Protein AF-A0A914V4Y0-F1 (afdb_monomer)

Sequence (264 aa):
MDRQKLVFLFADMTHSGAVRHKREDSILSTCIILPFVGQLKTWLSDFLTQNESMIATEVARNYMIKQVLKLIYSLVDFGYYGDTDDIQKLLHPMCCLMDGRNDKPFVIQQEAVISSDIQDEVKRYCASERFRKTAENEVMALAKYQAMKVIELFFNFRFNTRLTRFIIRFRNVIESGGSDPVAPFADDDTQVSEFSENQSLRRVALKAINDLFKETAYFGKEFVDILLDFLQYEQEKVVTEALFLLTQYYSAFEDLFRKCIDAQ

Solvent-accessible surface area (backbone atoms only — not comparable to full-atom values): 15044 Å² total; per-residue (Å²): 134,84,87,71,83,51,72,65,62,79,87,75,67,64,96,76,76,70,82,72,85,75,72,93,72,61,90,76,55,67,84,65,54,51,67,53,51,51,53,47,52,52,51,52,47,53,52,35,59,77,44,31,53,51,41,31,70,44,48,70,58,35,48,48,53,29,52,51,35,52,51,47,34,50,40,45,76,73,49,76,54,73,47,73,69,57,46,54,64,51,46,56,34,49,50,42,43,51,31,56,87,56,39,33,65,55,92,75,65,92,86,55,84,78,48,71,65,59,54,52,49,40,51,49,32,55,73,57,54,61,33,42,86,44,80,40,34,45,40,47,50,51,23,41,41,40,44,50,57,38,51,52,51,50,51,52,51,47,48,52,52,49,51,53,50,50,51,52,50,53,50,48,12,70,78,58,76,50,78,40,61,60,23,85,79,70,50,88,79,59,49,70,66,58,61,69,66,37,62,65,60,48,50,46,28,51,47,55,53,51,48,57,51,57,81,60,57,85,71,61,70,68,55,54,55,42,36,59,56,38,59,67,36,67,51,60,74,43,26,55,51,29,51,50,51,51,48,53,67,72,40,51,67,60,53,49,57,58,48,54,71,69,42,89

Secondary structure (DSSP, 8-state):
---------GGG--TT----------TTSTTTHHHHHHHHHHHHHHHHHTTSS-BTT-HHHHHHHHHHHHHHHHHHHTTS--SHHHHHHHHHHHHHHH-GGG-BSS---TTS---HHHHHHHHHHHHTGGGS--HHHHHHHHHHHHHHHHHHHHHHHHHHHHHHHHHHHHHHHHHHTS-STTGGGT-TTS-HHHHHH-HHHHHHHHHHHHHHHHHT----HHHHHHHHHHTT-S-HHHHHHHHHHHHHHHHHHHHHHHHHHH--

pLDDT: mean 78.88, std 18.0, range [29.3, 97.25]

Mean predicted aligned error: 10.5 Å

Foldseek 3Di:
DDPQPLEDDPVPQDLPLDPPPPPPDDPPCPDPPVVVLVVLLVVLLVLLQVQLEAELVVLVVLLVLLVSLVVLLVCLVVCVQQDPVSCLSNVVSLLSLLQLLRYHPHDDDPPDPQDPVRVVVRVVCSVAVLQDPDPSSVSSLSSSLSSLSSVVSLLSSLLSSLLSSLVSLLVC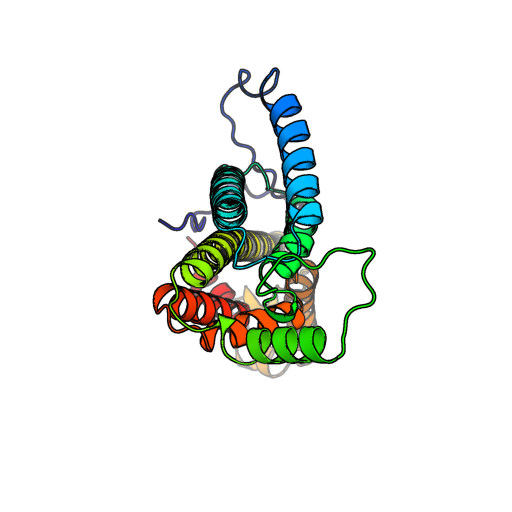CVVVVRPGLLVVVNDPPPDPVNCVVPPPSVVSNVVVSVVSCVVSCSDDPSSLVSLVSQCSHPDPSSNVSSVVVVCSVVCSVVVSVVSNVVRD

InterPro domains:
  IPR016024 Armadillo-type fold [SSF48371] (65-261)

Structure (mmCIF, N/CA/C/O backbone):
data_AF-A0A914V4Y0-F1
#
_entry.id   AF-A0A914V4Y0-F1
#
loop_
_atom_site.group_PDB
_atom_site.id
_atom_site.type_symbol
_atom_site.label_atom_id
_atom_site.label_alt_id
_atom_site.label_comp_id
_atom_site.label_asym_id
_atom_site.label_entity_id
_atom_site.label_seq_id
_atom_site.pdbx_PDB_ins_code
_atom_site.Cartn_x
_atom_site.Cartn_y
_atom_site.Cartn_z
_atom_site.occupancy
_atom_site.B_iso_or_equiv
_atom_site.auth_seq_id
_atom_site.auth_comp_id
_atom_site.auth_asym_id
_atom_site.auth_atom_id
_atom_site.pdbx_PDB_model_num
ATOM 1 N N . MET A 1 1 ? -4.718 -11.503 -11.667 1.00 29.30 1 MET A N 1
ATOM 2 C CA . MET A 1 1 ? -4.055 -11.645 -12.978 1.00 29.30 1 MET A CA 1
ATOM 3 C C . MET A 1 1 ? -3.253 -10.382 -13.196 1.00 29.30 1 MET A C 1
ATOM 5 O O . MET A 1 1 ? -3.835 -9.352 -13.511 1.00 29.30 1 MET A O 1
ATOM 9 N N . ASP A 1 2 ? -1.954 -10.465 -12.921 1.00 37.00 2 ASP A N 1
ATOM 10 C CA . ASP A 1 2 ? -0.986 -9.382 -13.077 1.00 37.00 2 ASP A CA 1
ATOM 11 C C . ASP A 1 2 ? -0.881 -8.948 -14.537 1.00 37.00 2 ASP A C 1
ATOM 13 O O . ASP A 1 2 ? -0.476 -9.724 -15.402 1.00 37.00 2 ASP A O 1
ATOM 17 N N . ARG A 1 3 ? -1.207 -7.687 -14.825 1.00 43.34 3 ARG A N 1
ATOM 18 C CA . ARG A 1 3 ? -0.870 -7.062 -16.109 1.00 43.34 3 ARG A CA 1
ATOM 19 C C . ARG A 1 3 ? 0.559 -6.526 -16.060 1.00 43.34 3 ARG A C 1
ATOM 21 O O . ARG A 1 3 ? 0.792 -5.320 -16.108 1.00 43.34 3 ARG A O 1
ATOM 28 N N . GLN A 1 4 ? 1.530 -7.426 -15.953 1.00 52.41 4 GLN A N 1
ATOM 29 C CA . GLN A 1 4 ? 2.911 -7.092 -16.297 1.00 52.41 4 GLN A CA 1
ATOM 30 C C . GLN A 1 4 ? 3.029 -7.155 -17.817 1.00 52.41 4 GLN A C 1
ATOM 32 O O . GLN A 1 4 ? 2.711 -8.170 -18.437 1.00 52.41 4 GLN A O 1
ATOM 37 N N . LYS A 1 5 ? 3.407 -6.033 -18.436 1.00 52.78 5 LYS A N 1
ATOM 38 C CA . LYS A 1 5 ? 3.562 -5.966 -19.888 1.00 52.78 5 LYS A CA 1
ATOM 39 C C . LYS A 1 5 ? 4.935 -6.544 -20.217 1.00 52.78 5 LYS A C 1
ATOM 41 O O . LYS A 1 5 ? 5.932 -5.846 -20.101 1.00 52.78 5 LYS A O 1
ATOM 46 N N . LEU A 1 6 ? 4.965 -7.829 -20.555 1.00 48.81 6 LEU A N 1
ATOM 47 C CA . LEU A 1 6 ? 6.189 -8.553 -20.921 1.00 48.81 6 LEU A CA 1
ATOM 48 C C . LEU A 1 6 ? 6.406 -8.644 -22.437 1.00 48.81 6 LEU A C 1
ATOM 50 O O . LEU A 1 6 ? 7.420 -9.169 -22.866 1.00 48.81 6 LEU A O 1
ATOM 54 N N . VAL A 1 7 ? 5.468 -8.123 -23.235 1.00 46.31 7 VAL A N 1
ATOM 55 C CA . VAL A 1 7 ? 5.579 -8.071 -24.698 1.00 46.31 7 VAL A CA 1
ATOM 56 C C . VAL A 1 7 ? 5.839 -6.631 -25.118 1.00 46.31 7 VAL A C 1
ATOM 58 O O . VAL A 1 7 ? 4.989 -5.748 -24.915 1.00 46.31 7 VAL A O 1
ATOM 61 N N . PHE A 1 8 ? 7.006 -6.402 -25.713 1.00 50.25 8 PHE A N 1
ATOM 62 C CA . PHE A 1 8 ? 7.414 -5.104 -26.239 1.00 50.25 8 PHE A CA 1
ATOM 63 C C . PHE A 1 8 ? 7.547 -5.194 -27.757 1.00 50.25 8 PHE A C 1
ATOM 65 O O . PHE A 1 8 ? 8.473 -5.796 -28.284 1.00 50.25 8 PHE A O 1
ATOM 72 N N . LEU A 1 9 ? 6.631 -4.556 -28.491 1.00 51.03 9 LEU A N 1
ATOM 73 C CA . LEU A 1 9 ? 6.797 -4.414 -29.934 1.00 51.03 9 LEU A CA 1
ATOM 74 C C . LEU A 1 9 ? 7.904 -3.393 -30.202 1.00 51.03 9 LEU A C 1
ATOM 76 O O . LEU A 1 9 ? 7.777 -2.218 -29.856 1.00 51.03 9 LEU A O 1
ATOM 80 N N . PHE A 1 10 ? 8.982 -3.849 -30.841 1.00 46.38 10 PHE A N 1
ATOM 81 C CA . PHE A 1 10 ? 10.158 -3.035 -31.162 1.00 46.38 10 PHE A CA 1
ATOM 82 C C . PHE A 1 10 ? 9.804 -1.734 -31.909 1.00 46.38 10 PHE A C 1
ATOM 84 O O . PHE A 1 10 ? 10.410 -0.691 -31.666 1.00 46.38 10 PHE A O 1
ATOM 91 N N . ALA A 1 11 ? 8.763 -1.776 -32.748 1.00 47.59 11 ALA A N 1
ATOM 92 C CA . ALA A 1 11 ? 8.263 -0.645 -33.529 1.00 47.59 11 ALA A CA 1
ATOM 93 C C . ALA A 1 11 ? 7.552 0.453 -32.704 1.00 47.59 11 ALA A C 1
ATOM 95 O O . ALA A 1 11 ? 7.532 1.605 -33.133 1.00 47.59 11 ALA A O 1
ATOM 96 N N . ASP A 1 12 ? 7.012 0.133 -31.521 1.00 48.69 12 ASP A N 1
ATOM 97 C CA . ASP A 1 12 ? 6.187 1.059 -30.721 1.00 48.69 12 ASP A CA 1
ATOM 98 C C . ASP A 1 12 ? 6.997 1.873 -29.696 1.00 48.69 12 ASP A C 1
ATOM 100 O O . ASP A 1 12 ? 6.486 2.801 -29.061 1.00 48.69 12 ASP A O 1
ATOM 104 N N . MET A 1 13 ? 8.273 1.534 -29.503 1.00 51.25 13 MET A N 1
ATOM 105 C CA . MET A 1 13 ? 9.148 2.228 -28.561 1.00 51.25 13 MET A CA 1
ATOM 106 C C . MET A 1 13 ? 9.642 3.539 -29.192 1.00 51.25 13 MET A C 1
ATOM 108 O O . MET A 1 13 ? 10.352 3.530 -30.191 1.00 51.25 13 MET A O 1
ATOM 112 N N . THR A 1 14 ? 9.257 4.691 -28.642 1.00 46.78 14 THR A N 1
ATOM 113 C CA . THR A 1 14 ? 9.713 6.005 -29.137 1.00 46.78 14 THR A CA 1
ATOM 114 C C . THR A 1 14 ? 10.898 6.524 -28.314 1.00 46.78 14 THR A C 1
ATOM 116 O O . THR A 1 14 ? 10.964 6.295 -27.107 1.00 46.78 14 THR A O 1
ATOM 119 N N . HIS A 1 15 ? 11.811 7.281 -28.940 1.00 42.19 15 HIS A N 1
ATOM 120 C CA . HIS A 1 15 ? 13.031 7.835 -28.315 1.00 42.19 15 HIS A CA 1
ATOM 121 C C . HIS A 1 15 ? 12.794 8.748 -27.094 1.00 42.19 15 HIS A C 1
ATOM 123 O O . HIS A 1 15 ? 13.737 9.115 -26.400 1.00 42.19 15 HIS A O 1
ATOM 129 N N . SER A 1 16 ? 11.549 9.141 -26.815 1.00 38.47 16 SER A N 1
ATOM 130 C CA . SER A 1 16 ? 11.227 10.163 -25.814 1.00 38.47 16 SER A CA 1
ATOM 131 C C . SER A 1 16 ? 11.147 9.645 -24.371 1.00 38.47 16 SER A C 1
ATOM 133 O O . SER A 1 16 ? 10.948 10.459 -23.472 1.00 38.47 16 SER A O 1
ATOM 135 N N . GLY A 1 17 ? 11.210 8.332 -24.107 1.00 38.75 17 GLY A N 1
ATOM 136 C CA . GLY A 1 17 ? 11.049 7.791 -22.742 1.00 38.75 17 GLY A CA 1
ATOM 137 C C . GLY A 1 17 ? 9.680 8.068 -22.091 1.00 38.75 17 GLY A C 1
ATOM 138 O O . GLY A 1 17 ? 9.443 7.677 -20.948 1.00 38.75 17 GLY A O 1
ATOM 139 N N . ALA A 1 18 ? 8.770 8.727 -22.812 1.00 32.22 18 ALA A N 1
ATOM 140 C CA . ALA A 1 18 ? 7.413 9.001 -22.393 1.00 32.22 18 ALA A CA 1
ATOM 141 C C . ALA A 1 18 ? 6.565 7.764 -22.681 1.00 32.22 18 ALA A C 1
ATOM 143 O O . ALA A 1 18 ? 6.245 7.462 -23.833 1.00 32.22 18 ALA A O 1
ATOM 144 N N . VAL A 1 19 ? 6.174 7.057 -21.622 1.00 39.66 19 VAL A N 1
ATOM 145 C CA . VAL A 1 19 ? 5.118 6.047 -21.695 1.00 39.66 19 VAL A CA 1
ATOM 146 C C . VAL A 1 19 ? 3.798 6.792 -21.880 1.00 39.66 19 VAL A C 1
ATOM 148 O O . VAL A 1 19 ? 3.035 6.992 -20.943 1.00 39.66 19 VAL A O 1
ATOM 151 N N . ARG A 1 20 ? 3.507 7.248 -23.102 1.00 35.56 20 ARG A N 1
ATOM 152 C CA . ARG A 1 20 ? 2.117 7.527 -23.454 1.00 35.56 20 ARG A CA 1
ATOM 153 C C . ARG A 1 20 ? 1.431 6.172 -23.504 1.00 35.56 20 ARG A C 1
ATOM 155 O O . ARG A 1 20 ? 1.653 5.403 -24.436 1.00 35.56 20 ARG A O 1
ATOM 162 N N . HIS A 1 21 ? 0.578 5.897 -22.522 1.00 40.31 21 HIS A N 1
ATOM 163 C CA . HIS A 1 21 ? -0.478 4.898 -22.643 1.00 40.31 21 HIS A CA 1
ATOM 164 C C . HIS A 1 21 ? -1.435 5.332 -23.767 1.00 40.31 21 HIS A C 1
ATOM 166 O O . HIS A 1 21 ? -2.550 5.785 -23.531 1.00 40.31 21 HIS A O 1
ATOM 172 N N . LYS A 1 22 ? -0.989 5.241 -25.024 1.00 33.62 22 LYS A N 1
ATOM 173 C CA . LYS A 1 22 ? -1.864 5.343 -26.183 1.00 33.62 22 LYS A CA 1
ATOM 174 C C . LYS A 1 22 ? -2.652 4.042 -26.239 1.00 33.62 22 LYS A C 1
ATOM 176 O O . LYS A 1 22 ? -2.223 3.058 -26.829 1.00 33.62 22 LYS A O 1
ATOM 181 N N . ARG A 1 23 ? -3.805 4.032 -25.575 1.00 41.66 23 ARG A N 1
ATOM 182 C CA . ARG A 1 23 ? -4.899 3.167 -25.997 1.00 41.66 23 ARG A CA 1
ATOM 183 C C . ARG A 1 23 ? -5.596 3.899 -27.133 1.00 41.66 23 ARG A C 1
ATOM 185 O O . ARG A 1 23 ? -6.358 4.835 -26.908 1.00 41.66 23 ARG A O 1
ATOM 192 N N . GLU A 1 24 ? -5.251 3.515 -28.353 1.00 38.84 24 GLU A N 1
ATOM 193 C CA . GLU A 1 24 ? -6.099 3.754 -29.512 1.00 38.84 24 GLU A CA 1
ATOM 194 C C . GLU A 1 24 ? -7.325 2.866 -29.337 1.00 38.84 24 GLU A C 1
ATOM 196 O O . GLU A 1 24 ? -7.313 1.712 -29.723 1.00 38.84 24 GLU A O 1
ATOM 201 N N . ASP A 1 25 ? -8.325 3.381 -28.626 1.00 36.47 25 ASP A N 1
ATOM 202 C CA . ASP A 1 25 ? -9.713 2.990 -28.815 1.00 36.47 25 ASP A CA 1
ATOM 203 C C . ASP A 1 25 ? -10.632 4.046 -28.198 1.00 36.47 25 ASP A C 1
ATOM 205 O O . ASP A 1 25 ? -10.588 4.345 -27.003 1.00 36.47 25 ASP A O 1
ATOM 209 N N . SER A 1 26 ? -11.518 4.549 -29.057 1.00 40.38 26 SER A N 1
ATOM 210 C CA . SER A 1 26 ? -12.716 5.326 -28.752 1.00 40.38 26 SER A CA 1
ATOM 211 C C . SER A 1 26 ? -12.561 6.841 -28.563 1.00 40.38 26 SER A C 1
ATOM 213 O O . SER A 1 26 ? -12.418 7.379 -27.466 1.00 40.38 26 SER A O 1
ATOM 215 N N . ILE A 1 27 ? -12.811 7.541 -29.671 1.00 44.09 27 ILE A N 1
ATOM 216 C CA . ILE A 1 27 ? -13.204 8.957 -29.766 1.00 44.09 27 ILE A CA 1
ATOM 217 C C . ILE A 1 27 ? -14.456 9.270 -28.897 1.00 44.09 27 ILE A C 1
ATOM 219 O O . ILE A 1 27 ? -14.741 10.434 -28.629 1.00 44.09 27 ILE A O 1
ATOM 223 N N . LEU A 1 28 ? -15.172 8.256 -28.377 1.00 40.06 28 LEU A N 1
ATOM 224 C CA . LEU A 1 28 ? -16.304 8.424 -27.452 1.00 40.06 28 LEU A CA 1
ATOM 225 C C . LEU A 1 28 ? -15.877 8.565 -25.973 1.00 40.06 28 LEU A C 1
ATOM 227 O O . LEU A 1 28 ? -16.662 9.064 -25.169 1.00 40.06 28 LEU A O 1
ATOM 231 N N . SER A 1 29 ? -14.647 8.186 -25.596 1.00 44.59 29 SER A N 1
ATOM 232 C CA . SER A 1 29 ? -14.154 8.272 -24.204 1.00 44.59 29 SER A CA 1
ATOM 233 C C . SER A 1 29 ? -13.774 9.695 -23.767 1.00 44.59 29 SER A C 1
ATOM 235 O O . SER A 1 29 ? -13.690 9.985 -22.573 1.00 44.59 29 SER A O 1
ATOM 237 N N . THR A 1 30 ? -13.548 10.605 -24.714 1.00 47.47 30 THR A N 1
ATOM 238 C CA . THR A 1 30 ? -12.808 11.849 -24.452 1.00 47.47 30 THR A CA 1
ATOM 239 C C . THR A 1 30 ? -13.693 13.038 -24.052 1.00 47.47 30 THR A C 1
ATOM 241 O O . THR A 1 30 ? -13.203 13.959 -23.406 1.00 47.47 30 THR A O 1
ATOM 244 N N . CYS A 1 31 ? -14.994 13.045 -24.375 1.00 49.38 31 CYS A N 1
ATOM 245 C CA . CYS A 1 31 ? -15.818 14.262 -24.241 1.00 49.38 31 CYS A CA 1
ATOM 246 C C . CYS A 1 31 ? -16.691 14.368 -22.975 1.00 49.38 31 CYS A C 1
ATOM 248 O O . CYS A 1 31 ? -17.109 15.474 -22.651 1.00 49.38 31 CYS A O 1
ATOM 250 N N . ILE A 1 32 ? -16.964 13.277 -22.246 1.00 53.19 32 ILE A N 1
ATOM 251 C CA . ILE A 1 32 ? -17.847 13.312 -21.050 1.00 53.19 32 ILE A CA 1
ATOM 252 C C . ILE A 1 32 ? -17.194 12.661 -19.821 1.00 53.19 32 ILE A C 1
ATOM 254 O O . ILE A 1 32 ? -17.382 13.118 -18.696 1.00 53.19 32 ILE A O 1
ATOM 258 N N . ILE A 1 33 ? -16.385 11.618 -20.021 1.00 61.38 33 ILE A N 1
ATOM 259 C CA . ILE A 1 33 ? -15.849 10.801 -18.923 1.00 61.38 33 ILE A CA 1
ATOM 260 C C . ILE A 1 33 ? -14.630 11.467 -18.267 1.00 61.38 33 ILE A C 1
ATOM 262 O O . ILE A 1 33 ? -14.489 11.425 -17.048 1.00 61.38 33 ILE A O 1
ATOM 266 N N . LEU A 1 34 ? -13.769 12.135 -19.042 1.00 65.00 34 LEU A N 1
ATOM 267 C CA . LEU A 1 34 ? -12.530 12.729 -18.523 1.00 65.00 34 LEU A CA 1
ATOM 268 C C . LEU A 1 34 ? -12.749 13.837 -17.471 1.00 65.00 34 LEU A C 1
ATOM 270 O O . LEU A 1 34 ? -12.080 13.784 -16.437 1.00 65.00 34 LEU A O 1
ATOM 274 N N . PRO A 1 35 ? -13.685 14.797 -17.646 1.00 74.56 35 PRO A N 1
ATOM 275 C CA . PRO A 1 35 ? -13.944 15.811 -16.622 1.00 74.56 35 PRO A CA 1
ATOM 276 C C . PRO A 1 35 ? -14.486 15.214 -15.319 1.00 74.56 35 PRO A C 1
ATOM 278 O O . PRO A 1 35 ? -14.063 15.615 -14.235 1.00 74.56 35 PRO A O 1
ATOM 281 N N . PHE A 1 36 ? -15.380 14.224 -15.419 1.00 83.50 36 PHE A N 1
ATOM 282 C CA . PHE A 1 36 ? -15.924 13.523 -14.256 1.00 83.50 36 PHE A CA 1
ATOM 283 C C . PHE A 1 36 ? -14.834 12.757 -13.499 1.00 83.50 36 PHE A C 1
ATOM 285 O O . PHE A 1 36 ? -14.755 12.847 -12.277 1.00 83.50 36 PHE A O 1
ATOM 292 N N . VAL A 1 37 ? -13.947 12.057 -14.214 1.00 83.75 37 VAL A N 1
ATOM 293 C CA . VAL A 1 37 ? -12.812 11.352 -13.598 1.00 83.75 37 VAL A CA 1
ATOM 294 C C . VAL A 1 37 ? -11.867 12.330 -12.900 1.00 83.75 37 VAL A C 1
ATOM 296 O O . VAL A 1 37 ? -11.388 12.024 -11.813 1.00 83.75 37 VAL A O 1
ATOM 299 N N . GLY A 1 38 ? -11.628 13.514 -13.472 1.00 85.88 38 GLY A N 1
ATOM 300 C CA . GLY A 1 38 ? -10.843 14.564 -12.817 1.00 85.88 38 GLY A CA 1
ATOM 301 C C . GLY A 1 38 ? -11.445 14.990 -11.474 1.00 85.88 38 GLY A C 1
ATOM 302 O O . GLY A 1 38 ? -10.754 14.960 -10.458 1.00 85.88 38 GLY A O 1
ATOM 303 N N . GLN A 1 39 ? -12.746 15.300 -11.448 1.00 88.56 39 GLN A N 1
ATOM 304 C CA . GLN A 1 39 ? -13.460 15.646 -10.210 1.00 88.56 39 GLN A CA 1
ATOM 305 C C . GLN A 1 39 ? -13.445 14.498 -9.197 1.00 88.56 39 GLN A C 1
ATOM 307 O O . GLN A 1 39 ? -13.232 14.722 -8.007 1.00 88.56 39 GLN A O 1
ATOM 312 N N . LEU A 1 40 ? -13.623 13.262 -9.671 1.00 90.56 40 LEU A N 1
ATOM 313 C CA . LEU A 1 40 ? -13.577 12.075 -8.828 1.00 90.56 40 LEU A CA 1
ATOM 314 C C . LEU A 1 40 ? -12.194 11.889 -8.196 1.00 90.56 40 LEU A C 1
ATOM 316 O O . LEU A 1 40 ? -12.118 11.618 -7.005 1.00 90.56 40 LEU A O 1
ATOM 320 N N . LYS A 1 41 ? -11.104 12.074 -8.949 1.00 90.12 41 LYS A N 1
ATOM 321 C CA . LYS A 1 41 ? -9.736 12.013 -8.409 1.00 90.12 41 LYS A CA 1
ATOM 322 C C . LYS A 1 41 ? -9.509 13.046 -7.308 1.00 90.12 41 LYS A C 1
ATOM 324 O O . LYS A 1 41 ? -8.938 12.700 -6.277 1.00 90.12 41 LYS A O 1
ATOM 329 N N . THR A 1 42 ? -9.966 14.284 -7.513 1.00 89.75 42 THR A N 1
ATOM 330 C CA . THR A 1 42 ? -9.884 15.341 -6.493 1.00 89.75 42 THR A CA 1
ATOM 331 C C . THR A 1 42 ? -10.662 14.943 -5.247 1.00 89.75 42 THR A C 1
ATOM 333 O O . THR A 1 42 ? -10.091 14.915 -4.163 1.00 89.75 42 THR A O 1
ATOM 336 N N . TRP A 1 43 ? -11.918 14.517 -5.410 1.00 93.81 43 TRP A N 1
ATOM 337 C CA . TRP A 1 43 ? -12.739 14.061 -4.291 1.00 93.81 43 TRP A CA 1
ATOM 338 C C . TRP A 1 43 ? -12.116 12.876 -3.545 1.00 93.81 43 TRP A C 1
ATOM 340 O O . TRP A 1 43 ? -12.135 12.853 -2.321 1.00 93.81 43 TRP A O 1
ATOM 350 N N . LEU A 1 44 ? -11.535 11.905 -4.256 1.00 93.12 44 LEU A N 1
ATOM 351 C CA . LEU A 1 44 ? -10.858 10.756 -3.650 1.00 93.12 44 LEU A CA 1
ATOM 352 C C . LEU A 1 44 ? -9.639 11.181 -2.830 1.00 93.12 44 LEU A C 1
ATOM 354 O O . LEU A 1 44 ? -9.438 10.666 -1.732 1.00 93.12 44 LEU A O 1
ATOM 358 N N . SER A 1 45 ? -8.846 12.117 -3.351 1.00 90.50 45 SER A N 1
ATOM 359 C CA . SER A 1 45 ? -7.705 12.675 -2.626 1.00 90.50 45 SER A CA 1
ATOM 360 C C . SER A 1 45 ? -8.168 13.388 -1.358 1.00 90.50 45 SER A C 1
ATOM 362 O O . SER A 1 45 ? -7.674 13.081 -0.277 1.00 90.50 45 SER A O 1
ATOM 364 N N . ASP A 1 46 ? -9.159 14.273 -1.474 1.00 92.38 46 ASP A N 1
ATOM 365 C CA . ASP A 1 46 ? -9.710 15.019 -0.339 1.00 92.38 46 ASP A CA 1
ATOM 366 C C . ASP A 1 46 ? -10.320 14.076 0.702 1.00 92.38 46 ASP A C 1
ATOM 368 O O . ASP A 1 46 ? -10.110 14.245 1.903 1.00 92.38 46 ASP A O 1
ATOM 372 N N . PHE A 1 47 ? -11.035 13.045 0.244 1.00 94.62 47 PHE A N 1
ATOM 373 C CA . PHE A 1 47 ? -11.614 12.028 1.108 1.00 94.62 47 PHE A CA 1
ATOM 374 C C . PHE A 1 47 ? -10.528 11.298 1.899 1.00 94.62 47 PHE A C 1
ATOM 376 O O . PHE A 1 47 ? -10.666 11.156 3.109 1.00 94.62 47 PHE A O 1
ATOM 383 N N . LEU A 1 48 ? -9.442 10.844 1.267 1.00 93.12 48 LEU A N 1
ATOM 384 C CA . LEU A 1 48 ? -8.378 10.148 1.995 1.00 93.12 48 LEU A CA 1
ATOM 385 C C . LEU A 1 48 ? -7.659 11.066 2.989 1.00 93.12 48 LEU A C 1
ATOM 387 O O . LEU A 1 48 ? -7.451 10.655 4.127 1.00 93.12 48 LEU A O 1
ATOM 391 N N . THR A 1 49 ? -7.363 12.312 2.612 1.00 91.69 49 THR A N 1
ATOM 392 C CA . THR A 1 49 ? -6.740 13.302 3.510 1.00 91.69 49 THR A CA 1
ATOM 393 C C . THR A 1 49 ? -7.623 13.613 4.726 1.00 91.69 49 THR A C 1
ATOM 395 O O . THR A 1 49 ? -7.140 13.784 5.841 1.00 91.69 49 THR A O 1
ATOM 398 N N . GLN A 1 50 ? -8.948 13.629 4.563 1.00 92.12 50 GLN A N 1
ATOM 399 C CA . GLN A 1 50 ? -9.885 13.800 5.685 1.00 92.12 50 GLN A CA 1
ATOM 400 C C . GLN A 1 50 ? -9.998 12.555 6.583 1.00 92.12 50 GLN A C 1
ATOM 402 O O . GLN A 1 50 ? -10.594 12.611 7.662 1.00 92.12 50 GLN A O 1
ATOM 407 N N . ASN A 1 51 ? -9.462 11.418 6.139 1.00 91.62 51 ASN A N 1
ATOM 408 C CA . ASN A 1 51 ? -9.586 10.118 6.789 1.00 91.62 51 ASN A CA 1
ATOM 409 C C . ASN A 1 51 ? -8.217 9.482 7.083 1.00 91.62 51 ASN A C 1
ATOM 411 O O . ASN A 1 51 ? -8.116 8.264 7.130 1.00 91.62 51 ASN A O 1
ATOM 415 N N . GLU A 1 52 ? -7.174 10.283 7.321 1.00 89.06 52 GLU A N 1
ATOM 416 C CA . GLU A 1 52 ? -5.815 9.781 7.583 1.00 89.06 52 GLU A CA 1
ATOM 417 C C . GLU A 1 52 ? -5.705 8.879 8.818 1.00 89.06 52 GLU A C 1
ATOM 419 O O . GLU A 1 52 ? -4.847 8.009 8.843 1.00 89.06 52 GLU A O 1
ATOM 424 N N . SER A 1 53 ? -6.568 9.064 9.824 1.00 89.62 53 SER A N 1
ATOM 425 C CA . SER A 1 53 ? -6.614 8.210 11.019 1.00 89.62 53 SER A CA 1
ATOM 426 C C . SER A 1 53 ? -7.900 7.399 11.064 1.00 89.62 53 SER A C 1
ATOM 428 O O . SER A 1 53 ? -8.992 7.946 10.887 1.00 89.62 53 SER A O 1
ATOM 430 N N . MET A 1 54 ? -7.774 6.100 11.334 1.00 93.44 54 MET A N 1
ATOM 431 C CA . MET A 1 54 ? -8.916 5.202 11.482 1.00 93.44 54 MET A CA 1
ATOM 432 C C . MET A 1 54 ? -9.334 5.085 12.952 1.00 93.44 54 MET A C 1
ATOM 434 O O . MET A 1 54 ? -8.495 5.042 13.853 1.00 93.44 54 MET A O 1
ATOM 438 N N . ILE A 1 55 ? -10.642 5.016 13.200 1.00 94.88 55 ILE A N 1
ATOM 439 C CA . ILE A 1 55 ? -11.217 4.913 14.548 1.00 94.88 55 ILE A CA 1
ATOM 440 C C . ILE A 1 55 ? -11.973 3.590 14.656 1.00 94.88 55 ILE A C 1
ATOM 442 O O . ILE A 1 55 ? -12.896 3.361 13.877 1.00 94.88 55 ILE A O 1
ATOM 446 N N . ALA A 1 56 ? -11.620 2.730 15.612 1.00 94.38 56 ALA A N 1
ATOM 447 C CA . ALA A 1 56 ? -12.150 1.366 15.706 1.00 94.38 56 ALA A CA 1
ATOM 448 C C . ALA A 1 56 ? -13.674 1.330 15.851 1.00 94.38 56 ALA A C 1
ATOM 450 O O . ALA A 1 56 ? -14.356 0.636 15.094 1.00 94.38 56 ALA A O 1
ATOM 451 N N . THR A 1 57 ? -14.224 2.148 16.751 1.00 94.62 57 THR A N 1
ATOM 452 C CA . THR A 1 57 ? -15.674 2.209 16.982 1.00 94.62 57 THR A CA 1
ATOM 453 C C . THR A 1 57 ? -16.473 2.762 15.797 1.00 94.62 57 THR A C 1
ATOM 455 O O . THR A 1 57 ? -17.670 2.491 15.695 1.00 94.62 57 THR A O 1
ATOM 458 N N . GLU A 1 58 ? -15.852 3.477 14.850 1.00 95.31 58 GLU A N 1
ATOM 459 C CA . GLU A 1 58 ? -16.524 3.995 13.649 1.00 95.31 58 GLU A CA 1
ATOM 460 C C . GLU A 1 58 ? -16.581 2.950 12.519 1.00 95.31 58 GLU A C 1
ATOM 462 O O . GLU A 1 58 ? -16.148 3.176 11.386 1.00 95.31 58 GLU A O 1
ATOM 467 N N . VAL A 1 59 ? -17.168 1.784 12.807 1.00 95.38 59 VAL A N 1
ATOM 468 C CA . VAL A 1 59 ? -17.211 0.625 11.894 1.00 95.38 59 VAL A CA 1
ATOM 469 C C . VAL A 1 59 ? -17.772 0.978 10.511 1.00 95.38 59 VAL A C 1
ATOM 471 O O . VAL A 1 59 ? -17.207 0.585 9.488 1.00 95.38 59 VAL A O 1
ATOM 474 N N . ALA A 1 60 ? -18.859 1.754 10.454 1.00 95.56 60 ALA A N 1
ATOM 475 C CA . ALA A 1 60 ? -19.477 2.167 9.192 1.00 95.56 60 ALA A CA 1
ATOM 476 C C . ALA A 1 60 ? -18.544 3.048 8.343 1.00 95.56 60 ALA A C 1
ATOM 478 O O . ALA A 1 60 ? -18.465 2.880 7.124 1.00 95.56 60 ALA A O 1
ATOM 479 N N . ARG A 1 61 ? -17.791 3.946 8.987 1.00 95.19 61 ARG A N 1
ATOM 480 C CA . ARG A 1 61 ? -16.809 4.808 8.322 1.00 95.19 61 ARG A CA 1
ATOM 481 C C . ARG A 1 61 ? -15.639 3.989 7.790 1.00 95.19 61 ARG A C 1
ATOM 483 O O . ARG A 1 61 ? -15.279 4.133 6.625 1.00 95.19 61 ARG A O 1
ATOM 490 N N . ASN A 1 62 ? -15.117 3.060 8.589 1.00 96.25 62 ASN A N 1
ATOM 491 C CA . ASN A 1 62 ? -14.051 2.148 8.166 1.00 96.25 62 ASN A CA 1
ATOM 492 C C . ASN A 1 62 ? -14.489 1.277 6.978 1.00 96.25 62 ASN A C 1
ATOM 494 O O . ASN A 1 62 ? -13.726 1.054 6.034 1.00 96.25 62 ASN A O 1
ATOM 498 N N . TYR A 1 63 ? -15.752 0.843 6.969 1.00 96.00 63 TYR A N 1
ATOM 499 C CA . TYR A 1 63 ? -16.331 0.139 5.830 1.00 96.00 63 TYR A CA 1
ATOM 500 C C . TYR A 1 63 ? -16.424 1.031 4.583 1.00 96.00 63 TYR A C 1
ATOM 502 O O . TYR A 1 63 ? -16.094 0.579 3.486 1.00 96.00 63 TYR A O 1
ATOM 510 N N . MET A 1 64 ? -16.832 2.296 4.729 1.00 96.81 64 MET A N 1
ATOM 511 C CA . MET A 1 64 ? -16.865 3.258 3.622 1.00 96.81 64 MET A CA 1
ATOM 512 C C . MET A 1 64 ? -15.467 3.490 3.038 1.00 96.81 64 MET A C 1
ATOM 514 O O . MET A 1 64 ? -15.303 3.394 1.822 1.00 96.81 64 MET A O 1
ATOM 518 N N . ILE A 1 65 ? -14.455 3.698 3.888 1.00 96.94 65 ILE A N 1
ATOM 519 C CA . ILE A 1 65 ? -13.049 3.839 3.476 1.0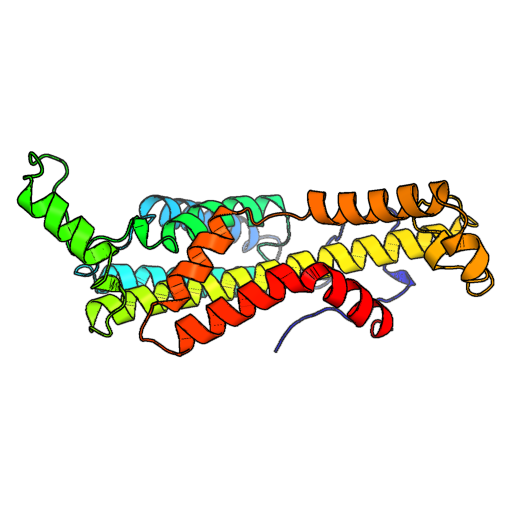0 96.94 65 ILE A CA 1
ATOM 520 C C . ILE A 1 65 ? -12.617 2.630 2.639 1.00 96.94 65 ILE A C 1
ATOM 522 O O . ILE A 1 65 ? -12.076 2.790 1.546 1.00 96.94 65 ILE A O 1
ATOM 526 N N . LYS A 1 66 ? -12.934 1.409 3.085 1.00 96.75 66 LYS A N 1
ATOM 527 C CA . LYS A 1 66 ? -12.660 0.188 2.314 1.00 96.75 66 LYS A CA 1
ATOM 528 C C . LYS A 1 66 ? -13.306 0.205 0.921 1.00 96.75 66 LYS A C 1
ATOM 530 O O . LYS A 1 66 ? -12.671 -0.228 -0.040 1.00 96.75 66 LYS A O 1
ATOM 535 N N . GLN A 1 67 ? -14.552 0.666 0.784 1.00 97.25 67 GLN A N 1
ATOM 536 C CA . GLN A 1 67 ? -15.205 0.754 -0.532 1.00 97.25 67 GLN A CA 1
ATOM 537 C C . GLN A 1 67 ? -14.565 1.827 -1.418 1.00 97.25 67 GLN A C 1
ATOM 539 O O . GLN A 1 67 ? -14.359 1.593 -2.607 1.00 97.25 67 GLN A O 1
ATOM 544 N N . VAL A 1 68 ? -14.182 2.966 -0.838 1.00 96.88 68 VAL A N 1
ATOM 545 C CA . VAL A 1 68 ? -13.442 4.017 -1.547 1.00 96.88 68 VAL A CA 1
ATOM 546 C C . VAL A 1 68 ? -12.098 3.488 -2.058 1.00 96.88 68 VAL A C 1
ATOM 548 O O . VAL A 1 68 ? -11.762 3.687 -3.222 1.00 96.88 68 VAL A O 1
ATOM 551 N N . LEU A 1 69 ? -11.371 2.710 -1.254 1.00 97.12 69 LEU A N 1
ATOM 552 C CA . LEU A 1 69 ? -10.122 2.073 -1.682 1.00 97.12 69 LEU A CA 1
ATOM 553 C C . LEU A 1 69 ? -10.324 1.039 -2.802 1.00 97.12 69 LEU A C 1
ATOM 555 O O . LEU A 1 69 ? -9.468 0.910 -3.672 1.00 97.12 69 LEU A O 1
ATOM 559 N N . LYS A 1 70 ? -11.458 0.326 -2.840 1.00 96.88 70 LYS A N 1
ATOM 560 C CA . LYS A 1 70 ? -11.808 -0.548 -3.979 1.00 96.88 70 LYS A CA 1
ATOM 561 C C . LYS A 1 70 ? -12.077 0.236 -5.261 1.00 96.88 70 LYS A C 1
ATOM 563 O O . LYS A 1 70 ? -11.718 -0.219 -6.350 1.00 96.88 70 LYS A O 1
ATOM 568 N N . LEU A 1 71 ? -12.710 1.402 -5.143 1.00 95.75 71 LEU A N 1
ATOM 569 C CA . LEU A 1 71 ? -12.902 2.302 -6.275 1.00 95.75 71 LEU A CA 1
ATOM 570 C C . LEU A 1 71 ? -11.551 2.812 -6.784 1.00 95.75 71 LEU A C 1
ATOM 572 O O . LEU A 1 71 ? -11.287 2.718 -7.979 1.00 95.75 71 LEU A O 1
ATOM 576 N N . ILE A 1 72 ? -10.674 3.256 -5.880 1.00 95.06 72 ILE A N 1
ATOM 577 C CA . ILE A 1 72 ? -9.303 3.662 -6.215 1.00 95.06 72 ILE A CA 1
ATOM 578 C C . ILE A 1 72 ? -8.565 2.524 -6.918 1.00 95.06 72 ILE A C 1
ATOM 580 O O . ILE A 1 72 ? -8.032 2.737 -8.000 1.00 95.06 72 ILE A O 1
ATOM 584 N N . TYR A 1 73 ? -8.598 1.310 -6.360 1.00 94.69 73 TYR A N 1
ATOM 585 C CA . TYR A 1 73 ? -8.004 0.126 -6.983 1.00 94.69 73 TYR A CA 1
ATOM 586 C C . TYR A 1 73 ? -8.474 -0.048 -8.427 1.00 94.69 73 TYR A C 1
ATOM 588 O O . TYR A 1 73 ? -7.656 -0.189 -9.330 1.00 94.69 73 TYR A O 1
ATOM 596 N N . SER A 1 74 ? -9.786 0.036 -8.651 1.00 93.25 74 SER A N 1
ATOM 597 C CA . SER A 1 74 ? -10.365 -0.098 -9.989 1.00 93.25 74 SER A CA 1
ATOM 598 C C . SER A 1 74 ? -9.868 1.006 -10.924 1.00 93.25 74 SER A C 1
ATOM 600 O O . SER A 1 74 ? -9.489 0.730 -12.056 1.00 93.25 74 SER A O 1
ATOM 602 N N . LEU A 1 75 ? -9.818 2.259 -10.463 1.00 91.31 75 LEU A N 1
ATOM 603 C CA . LEU A 1 75 ? -9.331 3.379 -11.272 1.00 91.31 75 LEU A CA 1
ATOM 604 C C . LEU A 1 75 ? -7.846 3.243 -11.630 1.00 91.31 75 LEU A C 1
ATOM 606 O O . LEU A 1 75 ? -7.460 3.560 -12.757 1.00 91.31 75 LEU A O 1
ATOM 610 N N . VAL A 1 76 ? -7.022 2.776 -10.691 1.00 90.56 76 VAL A N 1
ATOM 611 C CA . VAL A 1 76 ? -5.598 2.510 -10.925 1.00 90.56 76 VAL A CA 1
ATOM 612 C C . VAL A 1 76 ? -5.435 1.359 -11.923 1.00 90.56 76 VAL A C 1
ATOM 614 O O . VAL A 1 76 ? -4.708 1.518 -12.900 1.00 90.56 76 VAL A O 1
ATOM 617 N N . ASP A 1 77 ? -6.167 0.252 -11.757 1.00 88.69 77 ASP A N 1
ATOM 618 C CA . ASP A 1 77 ? -6.124 -0.907 -12.667 1.00 88.69 77 ASP A CA 1
ATOM 619 C C . ASP A 1 77 ? -6.619 -0.572 -14.088 1.00 88.69 77 ASP A C 1
ATOM 621 O O . ASP A 1 77 ? -6.070 -1.037 -15.092 1.00 88.69 77 ASP A O 1
ATOM 625 N N . PHE A 1 78 ? -7.612 0.316 -14.206 1.00 85.00 78 PHE A N 1
ATOM 626 C CA . PHE A 1 78 ? -8.064 0.841 -15.498 1.00 85.00 78 PHE A CA 1
ATOM 627 C C . PHE A 1 78 ? -7.090 1.842 -16.139 1.00 85.00 78 PHE A C 1
ATOM 629 O O . PHE A 1 78 ? -7.288 2.216 -17.297 1.00 85.00 78 PHE A O 1
ATOM 636 N N . GLY A 1 79 ? -6.032 2.250 -15.434 1.00 83.81 79 GLY A N 1
ATOM 637 C CA . GLY A 1 79 ? -5.006 3.155 -15.951 1.00 83.81 79 GLY A CA 1
ATOM 638 C C . GLY A 1 79 ? -5.380 4.634 -15.870 1.00 83.81 79 GLY A C 1
ATOM 639 O O . GLY A 1 79 ? -4.758 5.455 -16.539 1.00 83.81 79 GLY A O 1
ATOM 640 N N . TYR A 1 80 ? -6.369 5.004 -15.048 1.00 85.62 80 TYR A N 1
ATOM 641 C CA . TYR A 1 80 ? -6.667 6.417 -14.809 1.00 85.62 80 TYR A CA 1
ATOM 642 C C . TYR A 1 80 ? -5.573 7.099 -13.982 1.00 85.62 80 TYR A C 1
ATOM 644 O O . TYR A 1 80 ? -5.451 8.314 -14.062 1.00 85.62 80 TYR A O 1
ATOM 652 N N . TYR A 1 81 ? -4.753 6.350 -13.241 1.00 83.62 81 TYR A N 1
ATOM 653 C CA . TYR A 1 81 ? -3.571 6.844 -12.522 1.00 83.62 81 TYR A CA 1
ATOM 654 C C . TYR A 1 81 ? -2.292 6.388 -13.239 1.00 83.62 81 TYR A C 1
ATOM 656 O O . TYR A 1 81 ? -1.590 5.498 -12.769 1.00 83.62 81 TYR A O 1
ATOM 664 N N . GLY A 1 82 ? -2.043 6.946 -14.427 1.00 70.50 82 GLY A N 1
ATOM 665 C CA . GLY A 1 82 ? -0.927 6.547 -15.294 1.00 70.50 82 GLY A CA 1
ATOM 666 C C . GLY A 1 82 ? 0.340 7.395 -15.164 1.00 70.50 82 GLY A C 1
ATOM 667 O O . GLY A 1 82 ? 1.369 7.009 -15.708 1.00 70.50 82 GLY A O 1
ATOM 668 N N . ASP A 1 83 ? 0.283 8.528 -14.462 1.00 77.88 83 ASP A N 1
ATOM 669 C CA . ASP A 1 83 ? 1.414 9.444 -14.316 1.00 77.88 83 ASP A CA 1
ATOM 670 C C . ASP A 1 83 ? 2.021 9.356 -12.912 1.00 77.88 83 ASP A C 1
ATOM 672 O O . ASP A 1 83 ? 1.322 9.149 -11.918 1.00 77.88 83 ASP A O 1
ATOM 676 N N . THR A 1 84 ? 3.340 9.554 -12.825 1.00 79.38 84 THR A N 1
ATOM 677 C CA . THR A 1 84 ? 4.076 9.500 -11.548 1.00 79.38 84 THR A CA 1
ATOM 678 C C . THR A 1 84 ? 3.517 10.493 -10.523 1.00 79.38 84 THR A C 1
ATOM 680 O O . THR A 1 84 ? 3.370 10.141 -9.355 1.00 79.38 84 THR A O 1
ATOM 683 N N . ASP A 1 85 ? 3.144 11.697 -10.959 1.00 82.12 85 ASP A N 1
ATOM 684 C CA . ASP A 1 85 ? 2.618 12.747 -10.079 1.00 82.12 85 ASP A CA 1
ATOM 685 C C . ASP A 1 85 ? 1.267 12.362 -9.461 1.00 82.12 85 ASP A C 1
ATOM 687 O O . ASP A 1 85 ? 1.016 12.618 -8.283 1.00 82.12 85 ASP A O 1
ATOM 691 N N . ASP A 1 86 ? 0.396 11.719 -10.240 1.00 83.12 86 ASP A N 1
ATOM 692 C CA . ASP A 1 86 ? -0.914 11.260 -9.772 1.00 83.12 86 ASP A CA 1
ATOM 693 C C . ASP A 1 86 ? -0.776 10.126 -8.750 1.00 83.12 86 ASP A C 1
ATOM 695 O O . ASP A 1 86 ? -1.509 10.091 -7.759 1.00 83.12 86 ASP A O 1
ATOM 699 N N . ILE A 1 87 ? 0.192 9.228 -8.959 1.00 85.75 87 ILE A N 1
ATOM 700 C CA . ILE A 1 87 ? 0.525 8.168 -8.001 1.00 85.75 87 ILE A CA 1
ATOM 701 C C . ILE A 1 87 ? 1.060 8.779 -6.705 1.00 85.75 87 ILE A C 1
ATOM 703 O O . ILE A 1 87 ? 0.589 8.421 -5.629 1.00 85.75 87 ILE A O 1
ATOM 707 N N . GLN A 1 88 ? 1.996 9.730 -6.785 1.00 84.38 88 GLN A N 1
ATOM 708 C CA . GLN A 1 88 ? 2.578 10.372 -5.602 1.00 84.38 88 GLN A CA 1
ATOM 709 C C . GLN A 1 88 ? 1.535 11.119 -4.760 1.00 84.38 88 GLN A C 1
ATOM 711 O O . GLN A 1 88 ? 1.548 10.998 -3.533 1.00 84.38 88 GLN A O 1
ATOM 716 N N . LYS A 1 89 ? 0.596 11.832 -5.399 1.00 85.44 89 LYS A N 1
ATOM 717 C CA . LYS A 1 89 ? -0.509 12.519 -4.703 1.00 85.44 89 LYS A CA 1
ATOM 718 C C . LYS A 1 89 ? -1.392 11.558 -3.914 1.00 85.44 89 LYS A C 1
ATOM 720 O O . LYS A 1 89 ? -1.849 11.903 -2.831 1.00 85.44 89 LYS A O 1
ATOM 725 N N . LEU A 1 90 ? -1.629 10.366 -4.455 1.00 89.06 90 LEU A N 1
ATOM 726 C CA . LEU A 1 90 ? -2.456 9.351 -3.810 1.00 89.06 90 LEU A CA 1
ATOM 727 C C . LEU A 1 90 ? -1.685 8.573 -2.733 1.00 89.06 90 LEU A C 1
ATOM 729 O O . LEU A 1 90 ? -2.265 8.139 -1.739 1.00 89.06 90 LEU A O 1
ATOM 733 N N . LEU A 1 91 ? -0.373 8.420 -2.917 1.00 88.81 91 LEU A N 1
ATOM 734 C CA . LEU A 1 91 ? 0.473 7.597 -2.067 1.00 88.81 91 LEU A CA 1
ATOM 735 C C . LEU A 1 91 ? 0.599 8.144 -0.645 1.00 88.81 91 LEU A C 1
ATOM 737 O O . LEU A 1 91 ? 0.483 7.381 0.309 1.00 88.81 91 LEU A O 1
ATOM 741 N N . HIS A 1 92 ? 0.808 9.453 -0.495 1.00 87.88 92 HIS A N 1
ATOM 742 C CA . HIS A 1 92 ? 0.965 10.069 0.823 1.00 87.88 92 HIS A CA 1
ATOM 743 C C . HIS A 1 92 ? -0.242 9.835 1.756 1.00 87.88 92 HIS A C 1
ATOM 745 O O . HIS A 1 92 ? -0.047 9.220 2.807 1.00 87.88 92 HIS A O 1
ATOM 751 N N . PRO A 1 93 ? -1.483 10.221 1.392 1.00 90.25 93 PRO A N 1
ATOM 752 C CA . PRO A 1 93 ? -2.634 10.017 2.272 1.00 90.25 93 PRO A CA 1
ATOM 753 C C . PRO A 1 93 ? -2.954 8.528 2.476 1.00 90.25 93 PRO A C 1
ATOM 755 O O . PRO A 1 93 ? -3.444 8.142 3.535 1.00 90.25 93 PRO A O 1
ATOM 758 N N . MET A 1 94 ? -2.628 7.661 1.511 1.00 91.00 94 MET A N 1
ATOM 759 C CA . MET A 1 94 ? -2.730 6.211 1.689 1.00 91.00 94 MET A CA 1
ATOM 760 C C . MET A 1 94 ? -1.747 5.663 2.728 1.00 91.00 94 MET A C 1
ATOM 762 O O . MET A 1 94 ? -2.140 4.836 3.548 1.00 91.00 94 MET A O 1
ATOM 766 N N . CYS A 1 95 ? -0.490 6.112 2.713 1.00 91.56 95 CYS A N 1
ATOM 767 C CA . CYS A 1 95 ? 0.490 5.731 3.727 1.00 91.56 95 CYS A CA 1
ATOM 768 C C . CYS A 1 95 ? 0.049 6.209 5.114 1.00 91.56 95 CYS A C 1
ATOM 770 O O . CYS A 1 95 ? 0.118 5.427 6.058 1.00 91.56 95 CYS A O 1
ATOM 772 N N . CYS A 1 96 ? -0.474 7.436 5.228 1.00 91.19 96 CYS A N 1
ATOM 773 C CA . CYS A 1 96 ? -1.058 7.930 6.475 1.00 91.19 96 CYS A CA 1
ATOM 774 C C . CYS A 1 96 ? -2.215 7.036 6.945 1.00 91.19 96 CYS A C 1
ATOM 776 O O . CYS A 1 96 ? -2.194 6.575 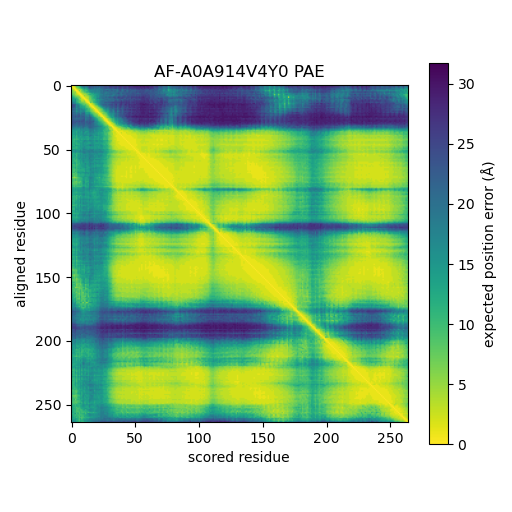8.078 1.00 91.19 96 CYS A O 1
ATOM 778 N N . LEU A 1 97 ? -3.169 6.708 6.068 1.00 93.19 97 LEU A N 1
ATOM 779 C CA . LEU A 1 97 ? -4.290 5.814 6.391 1.00 93.19 97 LEU A CA 1
ATOM 780 C C . LEU A 1 97 ? -3.835 4.416 6.848 1.00 93.19 97 LEU A C 1
ATOM 782 O O . LEU A 1 97 ? -4.461 3.787 7.702 1.00 93.19 97 LEU A O 1
ATOM 786 N N . MET A 1 98 ? -2.774 3.888 6.237 1.00 94.25 98 MET A N 1
ATOM 787 C CA . MET A 1 98 ? -2.229 2.574 6.572 1.00 94.25 98 MET A CA 1
ATOM 788 C C . MET A 1 98 ? -1.459 2.579 7.897 1.00 94.25 98 MET A C 1
ATOM 790 O O . MET A 1 98 ? -1.457 1.559 8.590 1.00 94.25 98 MET A O 1
ATOM 794 N N . ASP A 1 99 ? -0.841 3.700 8.264 1.00 93.69 99 ASP A N 1
ATOM 795 C CA . ASP A 1 99 ? 0.000 3.828 9.451 1.00 93.69 99 ASP A CA 1
ATOM 796 C C . ASP A 1 99 ? -0.794 3.639 10.747 1.00 93.69 99 ASP A C 1
ATOM 798 O O . ASP A 1 99 ? -1.453 4.543 11.247 1.00 93.69 99 ASP A O 1
ATOM 802 N N . GLY A 1 100 ? -0.699 2.457 11.351 1.00 90.44 100 GLY A N 1
ATOM 803 C CA . GLY A 1 100 ? -1.449 2.158 12.567 1.00 90.44 100 GLY A CA 1
ATOM 804 C C . GLY A 1 100 ? -0.997 2.892 13.827 1.00 90.44 100 GLY A C 1
ATOM 805 O O . GLY A 1 100 ? -1.656 2.773 14.858 1.00 90.44 100 GLY A O 1
ATOM 806 N N . ARG A 1 101 ? 0.066 3.705 13.766 1.00 89.75 101 ARG A N 1
ATOM 807 C CA . ARG A 1 101 ? 0.441 4.601 14.874 1.00 89.75 101 ARG A CA 1
ATOM 808 C C . ARG A 1 101 ? -0.576 5.722 15.086 1.00 89.75 101 ARG A C 1
ATOM 810 O O . ARG A 1 101 ? -0.619 6.285 16.179 1.00 89.75 101 ARG A O 1
ATOM 817 N N . ASN A 1 102 ? -1.376 6.045 14.068 1.00 89.19 102 ASN A N 1
ATOM 818 C CA . ASN A 1 102 ? -2.418 7.066 14.148 1.00 89.19 102 ASN A CA 1
ATOM 819 C C . ASN A 1 102 ? -3.825 6.501 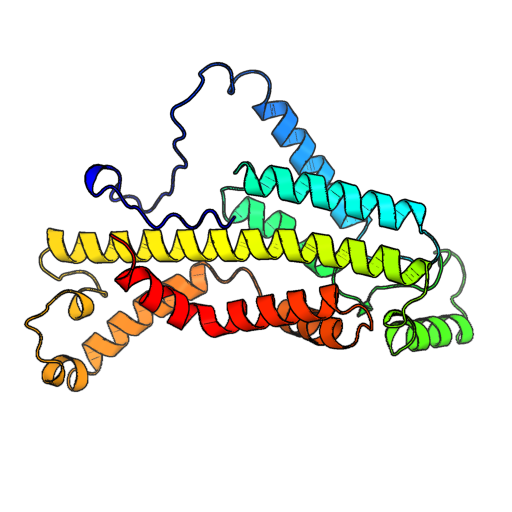14.422 1.00 89.19 102 ASN A C 1
ATOM 821 O O . ASN A 1 102 ? -4.770 7.289 14.545 1.00 89.19 102 ASN A O 1
ATOM 825 N N . ASP A 1 103 ? -3.962 5.174 14.534 1.00 92.81 103 ASP A N 1
ATOM 826 C CA . ASP A 1 103 ? -5.236 4.520 14.827 1.00 92.81 103 ASP A CA 1
ATOM 827 C C . ASP A 1 103 ? -5.750 4.931 16.211 1.00 92.81 103 ASP A C 1
ATOM 829 O O . ASP A 1 103 ? -4.982 5.185 17.141 1.00 92.81 103 ASP A O 1
ATOM 833 N N . LYS A 1 104 ? -7.074 4.972 16.372 1.00 92.88 104 LYS A N 1
ATOM 834 C CA . LYS A 1 104 ? -7.714 5.330 17.642 1.00 92.88 104 LYS A CA 1
ATOM 835 C C . LYS A 1 104 ? -8.752 4.282 18.036 1.00 92.88 104 LYS A C 1
ATOM 837 O O . LYS A 1 104 ? -9.493 3.817 17.170 1.00 92.88 104 LYS A O 1
ATOM 842 N N . PRO A 1 105 ? -8.870 3.940 19.328 1.00 92.75 105 PRO A N 1
ATOM 843 C CA . PRO A 1 105 ? -9.911 3.027 19.791 1.00 92.75 105 PRO A CA 1
ATOM 844 C C . PRO A 1 105 ? -11.310 3.651 19.668 1.00 92.75 105 PRO A C 1
ATOM 846 O O . PRO A 1 105 ? -12.259 2.972 19.297 1.00 92.75 105 PRO A O 1
ATOM 849 N N . PHE A 1 106 ? -11.445 4.956 19.923 1.00 91.62 106 PHE A N 1
ATOM 850 C CA . PHE A 1 106 ? -12.720 5.677 19.907 1.00 91.62 106 PHE A CA 1
ATOM 851 C C . PHE A 1 106 ? -12.561 7.143 19.488 1.00 91.62 106 PHE A C 1
ATOM 853 O O . PHE A 1 106 ? -11.451 7.661 19.345 1.00 91.62 106 PHE A O 1
ATOM 860 N N . VAL A 1 107 ? -13.694 7.818 19.275 1.00 88.44 107 VAL A N 1
ATOM 861 C CA . VAL A 1 107 ? -13.745 9.235 18.902 1.00 88.44 107 VAL A CA 1
ATOM 862 C C . VAL A 1 107 ? -13.311 10.100 20.085 1.00 88.44 107 VAL A C 1
ATOM 864 O O . VAL A 1 107 ? -13.955 10.109 21.131 1.00 88.44 107 VAL A O 1
ATOM 867 N N . ILE A 1 108 ? -12.231 10.859 19.899 1.00 82.81 108 ILE A N 1
ATOM 868 C CA . ILE A 1 108 ? -11.745 11.843 20.871 1.00 82.81 108 ILE A CA 1
ATOM 869 C C . ILE A 1 108 ? -12.332 13.202 20.484 1.00 82.81 108 ILE A C 1
ATOM 871 O O . ILE A 1 108 ? -12.043 13.717 19.403 1.00 82.81 108 ILE A O 1
ATOM 875 N N . GLN A 1 109 ? -13.171 13.776 21.347 1.00 76.81 109 GLN A N 1
ATOM 876 C CA . GLN A 1 109 ? -13.739 15.108 21.126 1.00 76.81 109 GLN A CA 1
ATOM 877 C C . GLN A 1 109 ? -12.619 16.160 21.188 1.00 76.81 109 GLN A C 1
ATOM 879 O O . GLN A 1 109 ? -11.909 16.248 22.186 1.00 76.81 109 GLN A O 1
ATOM 884 N N . GLN A 1 110 ? -12.455 16.944 20.116 1.00 62.22 110 GLN A N 1
ATOM 885 C CA . GLN A 1 110 ? -11.324 17.871 19.930 1.00 62.22 110 GLN A CA 1
ATOM 886 C C . GLN A 1 110 ? -11.260 19.013 20.963 1.00 62.22 110 GLN A C 1
ATOM 888 O O . GLN A 1 110 ? -10.204 19.613 21.133 1.00 62.22 110 GLN A O 1
ATOM 893 N N . GLU A 1 111 ? -12.361 19.302 21.662 1.00 58.19 111 GLU A N 1
ATOM 894 C CA . GLU A 1 111 ? -12.470 20.413 22.620 1.00 58.19 111 GLU A CA 1
ATOM 895 C C . GLU A 1 111 ? -12.292 19.985 24.087 1.00 58.19 111 GLU A C 1
ATOM 897 O O . GLU A 1 111 ? -12.223 20.831 24.979 1.00 58.19 111 GLU A O 1
ATOM 902 N N . ALA A 1 112 ? -12.194 18.681 24.364 1.00 62.28 112 ALA A N 1
ATOM 903 C CA . ALA A 1 112 ? -11.982 18.183 25.716 1.00 62.28 112 ALA A CA 1
ATOM 904 C C . ALA A 1 112 ? -10.483 18.143 26.044 1.00 62.28 112 ALA A C 1
ATOM 906 O O . ALA A 1 112 ? -9.675 17.632 25.268 1.00 62.28 112 ALA A O 1
ATOM 907 N N . VAL A 1 113 ? -10.105 18.634 27.229 1.00 69.88 113 VAL A N 1
ATOM 908 C CA . VAL A 1 113 ? -8.775 18.377 27.798 1.00 69.88 113 VAL A CA 1
ATOM 909 C C . VAL A 1 113 ? -8.603 16.861 27.878 1.00 69.88 113 VAL A C 1
ATOM 911 O O . VAL A 1 113 ? -9.277 16.203 28.670 1.00 69.88 113 VAL A O 1
ATOM 914 N N . ILE A 1 114 ? -7.742 16.300 27.025 1.00 73.81 114 ILE A N 1
ATOM 915 C CA . ILE A 1 114 ? -7.494 14.858 26.990 1.00 73.81 114 ILE A CA 1
ATOM 916 C C . ILE A 1 114 ? -6.868 14.474 28.333 1.00 73.81 114 ILE A C 1
ATOM 918 O O . ILE A 1 114 ? -5.751 14.899 28.638 1.00 73.81 114 ILE A O 1
ATOM 922 N N . SER A 1 115 ? -7.589 13.696 29.140 1.00 81.62 115 SER A N 1
ATOM 923 C CA . SER A 1 115 ? -7.065 13.193 30.408 1.00 81.62 115 SER A CA 1
ATOM 924 C C . SER A 1 115 ? -5.870 12.264 30.168 1.00 81.62 115 SER A C 1
ATOM 926 O O . SER A 1 115 ? -5.752 11.643 29.108 1.00 81.62 115 SER A O 1
ATOM 928 N N . SER A 1 116 ? -4.982 12.147 31.161 1.00 85.94 116 SER A N 1
ATOM 929 C CA . SER A 1 116 ? -3.870 11.184 31.130 1.00 85.94 116 SER A CA 1
ATOM 930 C C . SER A 1 116 ? -4.356 9.766 30.831 1.00 85.94 116 SER A C 1
ATOM 932 O O . SER A 1 116 ? -3.743 9.057 30.040 1.00 85.94 116 SER A O 1
ATOM 934 N N . ASP A 1 117 ? -5.512 9.402 31.386 1.00 86.12 117 ASP A N 1
ATOM 935 C CA . ASP A 1 117 ? -6.096 8.070 31.254 1.00 86.12 117 ASP A CA 1
ATOM 936 C C . ASP A 1 117 ? -6.475 7.754 29.801 1.00 86.12 117 ASP A C 1
ATOM 938 O O . ASP A 1 117 ? -6.170 6.670 29.308 1.00 86.12 117 ASP A O 1
ATOM 942 N N . ILE A 1 118 ? -7.056 8.724 29.078 1.00 85.94 118 ILE A N 1
ATOM 943 C CA . ILE A 1 118 ? -7.387 8.570 27.651 1.00 85.94 118 ILE A CA 1
ATOM 944 C C . ILE A 1 118 ? -6.108 8.428 26.820 1.00 85.94 118 ILE A C 1
ATOM 946 O O . ILE A 1 118 ? -6.056 7.618 25.895 1.00 85.94 118 ILE A O 1
ATOM 950 N N . GLN A 1 119 ? -5.056 9.192 27.135 1.00 86.94 119 GLN A N 1
ATOM 951 C CA . GLN A 1 119 ? -3.782 9.066 26.419 1.00 86.94 119 GLN A CA 1
ATOM 952 C C . GLN A 1 119 ? -3.150 7.687 26.624 1.00 86.94 119 GLN A C 1
ATOM 954 O O . GLN A 1 119 ? -2.613 7.111 25.676 1.00 86.94 119 GLN A O 1
ATOM 959 N N . ASP A 1 120 ? -3.210 7.155 27.842 1.00 89.88 120 ASP A N 1
ATOM 960 C CA . ASP A 1 120 ? -2.654 5.844 28.164 1.00 89.88 120 ASP A CA 1
ATOM 961 C C . ASP A 1 120 ? -3.469 4.706 27.541 1.00 89.88 120 ASP A C 1
ATOM 963 O O . ASP A 1 120 ? -2.894 3.713 27.088 1.00 89.88 120 ASP A O 1
ATOM 967 N N . GLU A 1 121 ? -4.787 4.868 27.431 1.00 91.00 121 GLU A N 1
ATOM 968 C CA . GLU A 1 121 ? -5.655 3.942 26.705 1.00 91.00 121 GLU A CA 1
ATOM 969 C C . GLU A 1 121 ? -5.346 3.926 25.202 1.00 91.00 121 GLU A C 1
ATOM 971 O O . GLU A 1 121 ? -5.129 2.855 24.634 1.00 91.00 121 GLU A O 1
ATOM 976 N N . VAL A 1 122 ? -5.213 5.096 24.565 1.00 90.50 122 VAL A N 1
ATOM 977 C CA . VAL A 1 122 ? -4.817 5.193 23.147 1.00 90.50 122 VAL A CA 1
ATOM 978 C C . VAL A 1 122 ? -3.445 4.554 22.919 1.00 90.50 122 VAL A C 1
ATOM 980 O O . VAL A 1 122 ? -3.278 3.773 21.984 1.00 90.50 122 VAL A O 1
ATOM 983 N N . LYS A 1 123 ? -2.463 4.811 23.795 1.00 90.69 123 LYS A N 1
ATOM 984 C CA . LYS A 1 123 ? -1.133 4.182 23.699 1.00 90.69 123 LYS A CA 1
ATOM 985 C C . LYS A 1 123 ? -1.211 2.662 23.814 1.00 90.69 123 LYS A C 1
ATOM 987 O O . LYS A 1 123 ? -0.570 1.966 23.028 1.00 90.69 123 LYS A O 1
ATOM 992 N N . ARG A 1 124 ? -1.989 2.139 24.767 1.00 92.94 124 ARG A N 1
ATOM 993 C CA . ARG A 1 124 ? -2.187 0.690 24.946 1.00 92.94 124 ARG A CA 1
ATOM 994 C C . ARG A 1 124 ? -2.832 0.062 23.714 1.00 92.94 124 ARG A C 1
ATOM 996 O O . ARG A 1 124 ? -2.378 -0.991 23.253 1.00 92.94 124 ARG A O 1
ATOM 1003 N N . TYR A 1 125 ? -3.837 0.740 23.167 1.00 93.25 125 TYR A N 1
ATOM 1004 C CA . TYR A 1 125 ? -4.529 0.317 21.962 1.00 93.25 125 TYR A CA 1
ATOM 1005 C C . TYR A 1 125 ? -3.572 0.229 20.767 1.00 93.25 125 TYR A C 1
ATOM 1007 O O . TYR A 1 125 ? -3.460 -0.832 20.149 1.00 93.25 125 TYR A O 1
ATOM 1015 N N . CYS A 1 126 ? -2.804 1.293 20.503 1.00 90.25 126 CYS A N 1
ATOM 1016 C CA . CYS A 1 126 ? -1.833 1.329 19.407 1.00 90.25 126 CYS A CA 1
ATOM 1017 C C . CYS A 1 126 ? -0.681 0.331 19.581 1.00 90.25 126 CYS A C 1
ATOM 1019 O O . CYS A 1 126 ? -0.137 -0.147 18.586 1.00 90.25 126 CYS A O 1
ATOM 1021 N N . ALA A 1 127 ? -0.296 0.024 20.821 1.00 90.75 127 ALA A N 1
ATOM 1022 C CA . ALA A 1 127 ? 0.815 -0.877 21.110 1.00 90.75 127 ALA A CA 1
ATOM 1023 C C . ALA A 1 127 ? 0.450 -2.364 21.011 1.00 90.75 127 ALA A C 1
ATOM 1025 O O . ALA A 1 127 ? 1.343 -3.180 20.803 1.00 90.75 127 ALA A O 1
ATOM 1026 N N . SER A 1 128 ? -0.818 -2.745 21.214 1.00 91.19 128 SER A N 1
ATOM 1027 C CA . SER A 1 128 ? -1.167 -4.172 21.304 1.00 91.19 128 SER A CA 1
ATOM 1028 C C . SER A 1 128 ? -2.591 -4.537 20.893 1.00 91.19 128 SER A C 1
ATOM 1030 O O . SER A 1 128 ? -2.798 -5.588 20.290 1.00 91.19 128 SER A O 1
ATOM 1032 N N . GLU A 1 129 ? -3.594 -3.719 21.215 1.00 92.75 129 GLU A N 1
ATOM 1033 C CA . GLU A 1 129 ? -4.988 -4.151 21.066 1.00 92.75 129 GLU A CA 1
ATOM 1034 C C . GLU A 1 129 ? -5.478 -4.065 19.621 1.00 92.75 129 GLU A C 1
ATOM 1036 O O . GLU A 1 129 ? -6.237 -4.936 19.199 1.00 92.75 129 GLU A O 1
ATOM 1041 N N . ARG A 1 130 ? -4.998 -3.089 18.836 1.00 93.62 130 ARG A N 1
ATOM 1042 C CA . ARG A 1 130 ? -5.388 -2.915 17.422 1.00 93.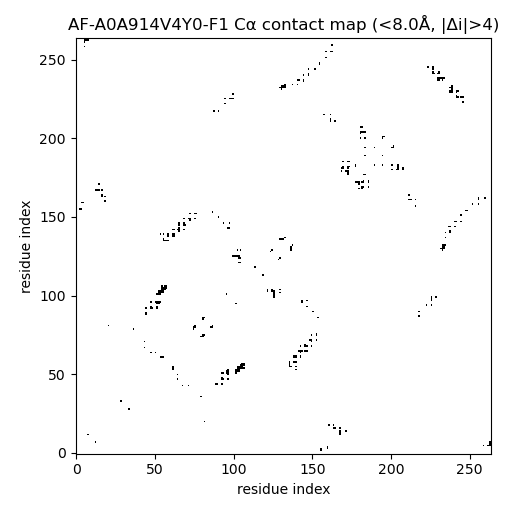62 130 ARG A CA 1
ATOM 1043 C C . ARG A 1 130 ? -5.049 -4.105 16.519 1.00 93.62 130 ARG A C 1
ATOM 1045 O O . ARG A 1 130 ? -5.634 -4.251 15.449 1.00 93.62 130 ARG A O 1
ATOM 1052 N N . PHE A 1 131 ? -4.106 -4.945 16.943 1.00 95.12 131 PHE A N 1
ATOM 1053 C CA . PHE A 1 131 ? -3.668 -6.133 16.210 1.00 95.12 131 PHE A CA 1
ATOM 1054 C C . PHE A 1 131 ? -4.594 -7.336 16.406 1.00 95.12 131 PHE A C 1
ATOM 1056 O O . PHE A 1 131 ? -4.559 -8.280 15.614 1.00 95.12 131 PHE A O 1
ATOM 1063 N N . ARG A 1 132 ? -5.418 -7.308 17.460 1.00 93.75 132 ARG A N 1
ATOM 1064 C CA . ARG A 1 132 ? -6.313 -8.409 17.814 1.00 93.75 132 ARG A CA 1
ATOM 1065 C C . ARG A 1 132 ? -7.484 -8.506 16.852 1.00 93.75 132 ARG A C 1
ATOM 1067 O O . ARG A 1 132 ? -8.000 -7.494 16.369 1.00 93.75 132 ARG A O 1
ATOM 1074 N N . LYS A 1 133 ? -7.974 -9.724 16.644 1.00 92.06 133 LYS A N 1
ATOM 1075 C CA . LYS A 1 133 ? -9.138 -10.003 15.803 1.00 92.06 133 LYS A CA 1
ATOM 1076 C C . LYS A 1 133 ? -10.461 -9.740 16.534 1.00 92.06 133 LYS A C 1
ATOM 1078 O O . LYS A 1 133 ? -11.194 -10.663 16.883 1.00 92.06 133 LYS A O 1
ATOM 1083 N N . THR A 1 134 ? -10.771 -8.464 16.748 1.00 93.56 134 THR A N 1
ATOM 1084 C CA . THR A 1 134 ? -12.118 -7.999 17.127 1.00 93.56 134 THR A CA 1
ATOM 1085 C C . THR A 1 134 ? -12.922 -7.613 15.884 1.00 93.56 134 THR A C 1
ATOM 1087 O O . THR A 1 134 ? -12.348 -7.432 14.808 1.00 93.56 134 THR A O 1
ATOM 1090 N N . ALA A 1 135 ? -14.246 -7.480 16.009 1.00 92.31 135 ALA A N 1
ATOM 1091 C CA . ALA A 1 135 ? -15.102 -7.101 14.882 1.00 92.31 135 ALA A CA 1
ATOM 1092 C C . ALA A 1 135 ? -14.749 -5.702 14.340 1.00 92.31 135 ALA A C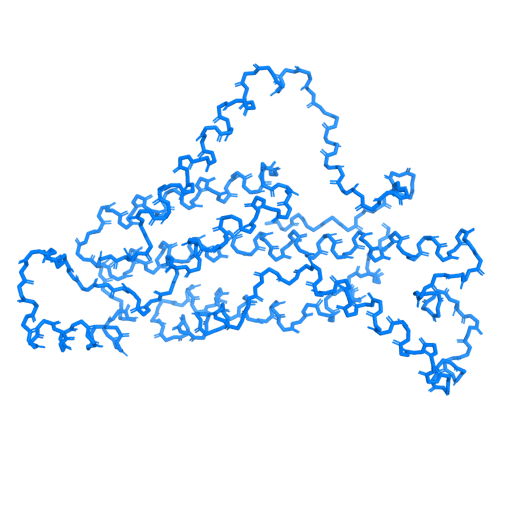 1
ATOM 1094 O O . ALA A 1 135 ? -14.715 -5.486 13.129 1.00 92.31 135 ALA A O 1
ATOM 1095 N N . GLU A 1 136 ? -14.437 -4.766 15.233 1.00 93.75 136 GLU A N 1
ATOM 1096 C CA . GLU A 1 136 ? -14.043 -3.393 14.921 1.00 93.75 136 GLU A CA 1
ATOM 1097 C C . GLU A 1 136 ? -12.688 -3.348 14.202 1.00 93.75 136 GLU A C 1
ATOM 1099 O O . GLU A 1 136 ? -12.565 -2.787 13.105 1.00 93.75 136 GLU A O 1
ATOM 1104 N N . ASN A 1 137 ? -11.684 -4.011 14.783 1.00 93.88 137 ASN A N 1
ATOM 1105 C CA . ASN A 1 137 ? -10.325 -4.032 14.249 1.00 93.88 137 ASN A CA 1
ATOM 1106 C C . ASN A 1 137 ? -10.254 -4.806 12.935 1.00 93.88 137 ASN A C 1
ATOM 1108 O O . ASN A 1 137 ? -9.469 -4.455 12.057 1.00 93.88 137 ASN A O 1
ATOM 1112 N N . GLU A 1 138 ? -11.087 -5.835 12.755 1.00 94.25 138 GLU A N 1
ATOM 1113 C CA . GLU A 1 138 ? -11.153 -6.582 11.502 1.00 94.25 138 GLU A CA 1
ATOM 1114 C C . GLU A 1 138 ? -11.569 -5.680 10.335 1.00 94.25 138 GLU A C 1
ATOM 1116 O O . GLU A 1 138 ? -10.979 -5.760 9.257 1.00 94.25 138 GLU A O 1
ATOM 1121 N N . VAL A 1 139 ? -12.525 -4.768 10.529 1.00 94.94 139 VAL A N 1
ATOM 1122 C CA . VAL A 1 139 ? -12.934 -3.841 9.461 1.00 94.94 139 VAL A CA 1
ATOM 1123 C C . VAL A 1 139 ? -11.818 -2.848 9.130 1.00 94.94 139 VAL A C 1
ATOM 1125 O O . VAL A 1 139 ? -11.574 -2.596 7.946 1.00 94.94 139 VAL A O 1
ATOM 1128 N N . MET A 1 140 ? -11.098 -2.344 10.138 1.00 95.25 140 MET A N 1
ATOM 1129 C CA . MET A 1 140 ? -9.912 -1.502 9.930 1.00 95.25 140 MET A CA 1
ATOM 1130 C C . MET A 1 140 ? -8.817 -2.250 9.167 1.00 95.25 140 MET A C 1
ATOM 1132 O O . MET A 1 140 ? -8.336 -1.779 8.136 1.00 95.25 140 MET A O 1
ATOM 1136 N N . ALA A 1 141 ? -8.477 -3.453 9.626 1.00 95.56 141 ALA A N 1
ATOM 1137 C CA . ALA A 1 141 ? -7.478 -4.313 9.009 1.00 95.56 141 ALA A CA 1
ATOM 1138 C C . ALA A 1 141 ? -7.836 -4.632 7.547 1.00 95.56 141 ALA A C 1
ATOM 1140 O O . ALA A 1 141 ? -6.972 -4.599 6.674 1.00 95.56 141 ALA A O 1
ATOM 1141 N N . LEU A 1 142 ? -9.118 -4.860 7.240 1.00 95.44 142 LEU A N 1
ATOM 1142 C CA . LEU A 1 142 ? -9.589 -5.087 5.871 1.00 95.44 142 LEU A CA 1
ATOM 1143 C C . LEU A 1 142 ? -9.527 -3.836 4.984 1.00 95.44 142 LEU A C 1
ATOM 1145 O O . LEU A 1 142 ? -9.306 -3.968 3.778 1.00 95.44 142 LEU A O 1
ATOM 1149 N N . ALA A 1 143 ? -9.747 -2.641 5.534 1.00 96.44 143 ALA A N 1
ATOM 1150 C CA . ALA A 1 143 ? -9.550 -1.398 4.790 1.00 96.44 143 ALA A CA 1
ATOM 1151 C C . ALA A 1 143 ? -8.063 -1.203 4.464 1.00 96.44 143 ALA A C 1
ATOM 1153 O O . ALA A 1 143 ? -7.711 -0.997 3.304 1.00 96.44 143 ALA A O 1
ATOM 1154 N N . LYS A 1 144 ? -7.184 -1.386 5.454 1.00 96.25 144 LYS A N 1
ATOM 1155 C CA . LYS A 1 144 ? -5.728 -1.310 5.276 1.00 96.25 144 LYS A CA 1
ATOM 1156 C C . LYS A 1 144 ? -5.203 -2.369 4.304 1.00 96.25 144 LYS A C 1
ATOM 1158 O O . LYS A 1 144 ? -4.396 -2.060 3.432 1.00 96.25 144 LYS A O 1
ATOM 1163 N N . TYR A 1 145 ? -5.746 -3.584 4.359 1.00 96.81 145 TYR A N 1
ATOM 1164 C CA . TYR A 1 145 ? -5.499 -4.622 3.357 1.00 96.81 145 TYR A CA 1
ATOM 1165 C C . TYR A 1 145 ? -5.870 -4.162 1.944 1.00 96.81 145 TYR A C 1
ATOM 1167 O O . TYR A 1 145 ? -5.099 -4.343 1.006 1.00 96.81 145 TYR A O 1
ATOM 1175 N N . GLN A 1 146 ? -7.026 -3.519 1.771 1.00 97.19 146 GLN A N 1
ATOM 1176 C CA . GLN A 1 146 ? -7.419 -2.998 0.464 1.00 97.19 146 GLN A CA 1
ATOM 1177 C C . GLN A 1 146 ? -6.473 -1.890 -0.025 1.00 97.19 146 GLN A C 1
ATOM 1179 O O . GLN A 1 146 ? -6.202 -1.824 -1.225 1.00 97.19 146 GLN A O 1
ATOM 1184 N N . ALA A 1 147 ? -5.950 -1.053 0.877 1.00 96.31 147 ALA A N 1
ATOM 1185 C CA . ALA A 1 147 ? -4.924 -0.071 0.537 1.00 96.31 147 ALA A CA 1
ATOM 1186 C C . ALA A 1 147 ? -3.637 -0.760 0.052 1.00 96.31 147 ALA A C 1
ATOM 1188 O O . ALA A 1 147 ? -3.113 -0.380 -0.992 1.00 96.31 147 ALA A O 1
ATOM 1189 N N . MET A 1 148 ? -3.199 -1.843 0.707 1.00 96.44 148 MET A N 1
ATOM 1190 C CA . MET A 1 148 ? -2.060 -2.652 0.246 1.00 96.44 148 MET A CA 1
ATOM 1191 C C . MET A 1 148 ? -2.244 -3.183 -1.185 1.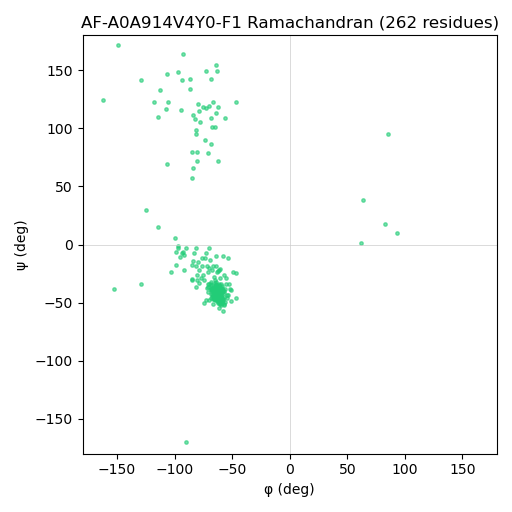00 96.44 148 MET A C 1
ATOM 1193 O O . MET A 1 148 ? -1.306 -3.116 -1.973 1.00 96.44 148 MET A O 1
ATOM 1197 N N . LYS A 1 149 ? -3.457 -3.599 -1.582 1.00 96.12 149 LYS A N 1
ATOM 1198 C CA . LYS A 1 149 ? -3.729 -4.017 -2.976 1.00 96.12 149 LYS A CA 1
ATOM 1199 C C . LYS A 1 149 ? -3.573 -2.883 -3.989 1.00 96.12 149 LYS A C 1
ATOM 1201 O O . LYS A 1 149 ? -3.210 -3.123 -5.133 1.00 96.12 149 LYS A O 1
ATOM 1206 N N . VAL A 1 150 ? -3.861 -1.641 -3.603 1.00 94.75 150 VAL A N 1
ATOM 1207 C CA . VAL A 1 150 ? -3.597 -0.476 -4.465 1.00 94.75 150 VAL A CA 1
ATOM 1208 C C . VAL A 1 150 ? -2.089 -0.222 -4.556 1.00 94.75 150 VAL A C 1
ATOM 1210 O O . VAL A 1 150 ? 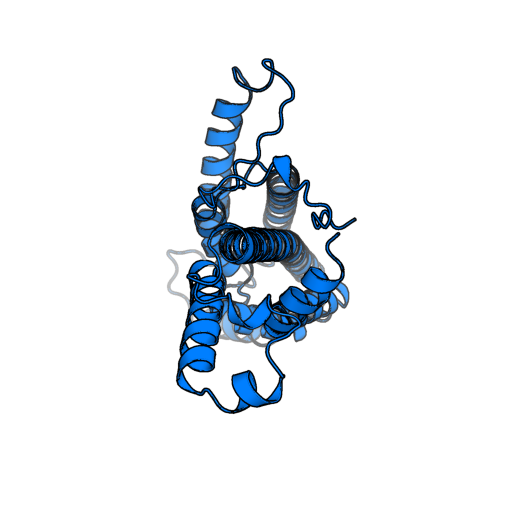-1.574 0.029 -5.642 1.00 94.75 150 VAL A O 1
ATOM 1213 N N . ILE A 1 151 ? -1.367 -0.351 -3.440 1.00 93.44 151 ILE A N 1
ATOM 1214 C CA . ILE A 1 151 ? 0.094 -0.223 -3.416 1.00 93.44 151 ILE A CA 1
ATOM 1215 C C . ILE A 1 151 ? 0.778 -1.278 -4.297 1.00 93.44 151 ILE A C 1
ATOM 1217 O O . ILE A 1 151 ? 1.722 -0.959 -5.018 1.00 93.44 151 ILE A O 1
ATOM 1221 N N . GLU A 1 152 ? 0.273 -2.510 -4.307 1.00 92.69 152 GLU A N 1
ATOM 1222 C CA . GLU A 1 152 ? 0.719 -3.565 -5.222 1.00 92.69 152 GLU A CA 1
ATOM 1223 C C . GLU A 1 152 ? 0.635 -3.121 -6.695 1.00 92.69 152 GLU A C 1
ATOM 1225 O O . GLU A 1 152 ? 1.582 -3.303 -7.465 1.00 92.69 152 GLU A O 1
ATOM 1230 N N . LEU A 1 153 ? -0.456 -2.452 -7.093 1.00 91.56 153 LEU A N 1
ATOM 1231 C CA . LEU A 1 153 ? -0.573 -1.893 -8.445 1.00 91.56 153 LEU A CA 1
ATOM 1232 C C . LEU A 1 153 ? 0.494 -0.824 -8.717 1.00 91.56 153 LEU A C 1
ATOM 1234 O O . LEU A 1 153 ? 1.043 -0.776 -9.818 1.00 91.56 153 LEU A O 1
ATOM 1238 N N . PHE A 1 154 ? 0.843 0.000 -7.727 1.00 90.56 154 PHE A N 1
ATOM 1239 C CA . PHE A 1 154 ? 1.925 0.977 -7.870 1.00 90.56 154 PHE A CA 1
ATOM 1240 C C . PHE A 1 154 ? 3.301 0.323 -7.981 1.00 90.56 154 PHE A C 1
ATOM 1242 O O . PHE A 1 154 ? 4.134 0.805 -8.750 1.00 90.56 154 PHE A O 1
ATOM 1249 N N . PHE A 1 155 ? 3.548 -0.792 -7.288 1.00 88.38 155 PHE A N 1
ATOM 1250 C CA . PHE A 1 155 ? 4.760 -1.584 -7.500 1.00 88.38 155 PHE A CA 1
ATOM 1251 C C . PHE A 1 155 ? 4.838 -2.120 -8.928 1.00 88.38 155 PHE A C 1
ATOM 1253 O O . PHE A 1 155 ? 5.883 -1.978 -9.570 1.00 88.38 155 PHE A O 1
ATOM 1260 N N . ASN A 1 156 ? 3.729 -2.642 -9.454 1.00 87.06 156 ASN A N 1
ATOM 1261 C CA . ASN A 1 156 ? 3.631 -3.092 -10.841 1.00 87.06 156 ASN A CA 1
ATOM 1262 C C . ASN A 1 156 ? 3.847 -1.940 -11.841 1.00 87.06 156 ASN A C 1
ATOM 1264 O O . ASN A 1 156 ? 4.612 -2.085 -12.796 1.00 87.06 156 ASN A O 1
ATOM 1268 N N . PHE A 1 157 ? 3.251 -0.766 -11.609 1.00 84.88 157 PHE A N 1
ATOM 1269 C CA . PHE A 1 157 ? 3.467 0.423 -12.441 1.00 84.88 157 PHE A CA 1
ATOM 1270 C C . PHE A 1 157 ? 4.932 0.880 -12.421 1.00 84.88 157 PHE A C 1
ATOM 1272 O O . PHE A 1 157 ? 5.537 1.126 -13.470 1.00 84.88 157 PHE A O 1
ATOM 1279 N N . ARG A 1 158 ? 5.527 0.945 -11.225 1.00 85.31 158 ARG A N 1
ATOM 1280 C CA . ARG A 1 158 ? 6.940 1.277 -11.019 1.00 85.31 158 ARG A CA 1
ATOM 1281 C C . ARG A 1 158 ? 7.842 0.307 -11.772 1.00 85.31 158 ARG A C 1
ATOM 1283 O O . ARG A 1 158 ? 8.766 0.736 -12.461 1.00 85.31 158 ARG A O 1
ATOM 1290 N N . PHE A 1 159 ? 7.564 -0.989 -11.657 1.00 85.81 159 PHE A N 1
ATOM 1291 C CA . PHE A 1 159 ? 8.287 -2.039 -12.360 1.00 85.81 159 PHE A CA 1
ATOM 1292 C C . PHE A 1 159 ? 8.189 -1.864 -13.882 1.00 85.81 159 PHE A C 1
ATOM 1294 O O . PHE A 1 159 ? 9.217 -1.769 -14.546 1.00 85.81 159 PHE A O 1
ATOM 1301 N N . ASN A 1 160 ? 6.977 -1.718 -14.426 1.00 84.00 160 ASN A N 1
ATOM 1302 C CA . ASN A 1 160 ? 6.757 -1.526 -15.863 1.00 84.00 160 ASN A CA 1
ATOM 1303 C C . ASN A 1 160 ? 7.452 -0.256 -16.390 1.00 84.00 160 ASN A C 1
ATOM 1305 O O . ASN A 1 160 ? 8.026 -0.266 -17.480 1.00 84.00 160 ASN A O 1
ATOM 1309 N N . THR A 1 161 ? 7.451 0.826 -15.606 1.00 83.31 161 THR A N 1
ATOM 1310 C CA . THR A 1 161 ? 8.153 2.075 -15.942 1.00 83.31 161 THR A CA 1
ATOM 1311 C C . THR A 1 161 ? 9.664 1.866 -15.991 1.00 83.31 161 THR A C 1
ATOM 1313 O O . THR A 1 161 ? 10.314 2.294 -16.948 1.00 83.31 161 THR A O 1
ATOM 1316 N N . ARG A 1 162 ? 10.234 1.176 -14.993 1.00 85.75 162 ARG A N 1
ATOM 1317 C CA . ARG A 1 162 ? 11.665 0.834 -14.956 1.00 85.75 162 ARG A CA 1
ATOM 1318 C C . ARG A 1 162 ? 12.055 -0.052 -16.130 1.00 85.75 162 ARG A C 1
ATOM 1320 O O . ARG A 1 162 ? 13.018 0.273 -16.812 1.00 85.75 162 ARG A O 1
ATOM 1327 N N . LEU A 1 163 ? 11.285 -1.107 -16.387 1.00 83.88 163 LEU A N 1
ATOM 1328 C CA . LEU A 1 163 ? 11.510 -2.037 -17.490 1.00 83.88 163 LEU A CA 1
ATOM 1329 C C . LEU A 1 163 ? 11.478 -1.310 -18.837 1.00 83.88 163 LEU A C 1
ATOM 1331 O O . LEU A 1 163 ? 12.424 -1.406 -19.610 1.00 83.88 163 LEU A O 1
ATOM 1335 N N . THR A 1 164 ? 10.454 -0.488 -19.076 1.00 82.56 164 THR A N 1
ATOM 1336 C CA . THR A 1 164 ? 10.338 0.281 -20.324 1.00 82.56 164 THR A CA 1
ATOM 1337 C C . THR A 1 164 ? 11.520 1.231 -20.516 1.00 82.56 164 THR A C 1
ATOM 1339 O O . THR A 1 164 ? 12.122 1.266 -21.586 1.00 82.56 164 THR A O 1
ATOM 1342 N N . ARG A 1 165 ? 11.901 1.990 -19.478 1.00 82.62 165 ARG A N 1
ATOM 1343 C CA . ARG A 1 165 ? 13.059 2.898 -19.551 1.00 82.62 165 ARG A CA 1
ATOM 1344 C C . ARG A 1 165 ? 14.371 2.143 -19.752 1.00 82.62 165 ARG A C 1
ATOM 1346 O O . ARG A 1 165 ? 15.229 2.620 -20.489 1.00 82.62 165 ARG A O 1
ATOM 1353 N N . PHE A 1 166 ? 14.524 0.991 -19.106 1.00 82.31 166 PHE A N 1
ATOM 1354 C CA . PHE A 1 166 ? 15.696 0.138 -19.256 1.00 82.31 166 PHE A CA 1
ATOM 1355 C C . PHE A 1 166 ? 15.824 -0.383 -20.694 1.00 82.31 166 PHE A C 1
ATOM 1357 O O . PHE A 1 166 ? 16.872 -0.195 -21.306 1.00 82.31 166 PHE A O 1
ATOM 1364 N N . ILE A 1 167 ? 14.744 -0.922 -21.270 1.00 79.50 167 ILE A N 1
ATOM 1365 C CA . ILE A 1 167 ? 14.718 -1.403 -22.660 1.00 79.50 167 ILE A CA 1
ATOM 1366 C C . ILE A 1 167 ? 14.980 -0.259 -23.649 1.00 79.50 167 ILE A C 1
ATOM 1368 O O . ILE A 1 167 ? 15.735 -0.442 -24.598 1.00 79.50 167 ILE A O 1
ATOM 1372 N N . ILE A 1 168 ? 14.427 0.941 -23.427 1.00 78.44 168 ILE A N 1
ATOM 1373 C CA . ILE A 1 168 ? 14.702 2.107 -24.289 1.00 78.44 168 ILE A CA 1
ATOM 1374 C C . ILE A 1 168 ? 16.190 2.472 -24.268 1.00 78.44 168 ILE A C 1
ATOM 1376 O O . ILE A 1 168 ? 16.768 2.721 -25.324 1.00 78.44 168 ILE A O 1
ATOM 1380 N N . ARG A 1 169 ? 16.831 2.478 -23.090 1.00 75.44 169 ARG A N 1
ATOM 1381 C CA . ARG A 1 169 ? 18.282 2.711 -22.997 1.00 7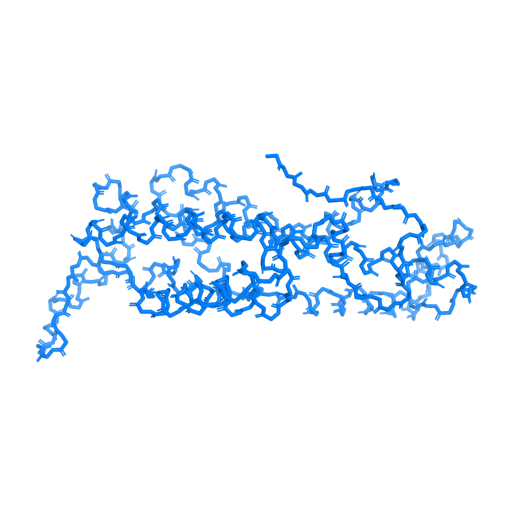5.44 169 ARG A CA 1
ATOM 1382 C C . ARG A 1 169 ? 19.064 1.622 -23.726 1.00 75.44 169 ARG A C 1
ATOM 1384 O O . ARG A 1 169 ? 19.964 1.940 -24.492 1.00 75.44 169 ARG A O 1
ATOM 1391 N N . PHE A 1 170 ? 18.669 0.361 -23.565 1.00 72.31 170 PHE A N 1
ATOM 1392 C CA . PHE A 1 170 ? 19.283 -0.764 -24.272 1.00 72.31 170 PHE A CA 1
ATOM 1393 C C . PHE A 1 170 ? 19.131 -0.658 -25.797 1.00 72.31 170 PHE A C 1
ATOM 1395 O O . PHE A 1 170 ? 20.084 -0.864 -26.540 1.00 72.31 170 PHE A O 1
ATOM 1402 N N . ARG A 1 171 ? 17.962 -0.242 -26.290 1.00 70.56 171 ARG A N 1
ATOM 1403 C CA . ARG A 1 171 ? 17.756 0.032 -27.716 1.00 70.56 171 ARG A CA 1
ATOM 1404 C C . ARG A 1 171 ? 18.659 1.161 -28.213 1.00 70.56 171 ARG A C 1
ATOM 1406 O O . ARG A 1 171 ? 19.286 1.017 -29.258 1.00 70.56 171 ARG A O 1
ATOM 1413 N N . ASN A 1 172 ? 18.754 2.259 -27.463 1.00 70.94 172 ASN A N 1
ATOM 1414 C CA . ASN A 1 172 ? 19.612 3.381 -27.835 1.00 70.94 172 ASN A CA 1
ATOM 1415 C C . ASN A 1 172 ? 21.089 2.966 -27.916 1.00 70.94 172 ASN A C 1
ATOM 1417 O O . ASN A 1 172 ? 21.796 3.477 -28.778 1.00 70.94 172 ASN A O 1
ATOM 1421 N N . VAL A 1 173 ? 21.555 2.031 -27.079 1.00 69.00 173 VAL A N 1
ATOM 1422 C CA . VAL A 1 173 ? 22.900 1.435 -27.205 1.00 69.00 173 VAL A CA 1
ATOM 1423 C C . VAL A 1 173 ? 23.085 0.791 -28.577 1.00 69.00 173 VAL A C 1
ATOM 1425 O O . VAL A 1 173 ? 24.073 1.091 -29.249 1.00 69.00 173 VAL A O 1
ATOM 1428 N N . ILE A 1 174 ? 22.144 -0.074 -28.976 1.00 66.50 174 ILE A N 1
ATOM 1429 C CA . ILE A 1 174 ? 22.200 -0.834 -30.233 1.00 66.50 174 ILE A CA 1
ATOM 1430 C C . ILE A 1 174 ? 22.187 0.119 -31.433 1.00 66.50 174 ILE A C 1
ATOM 1432 O O . ILE A 1 174 ? 22.976 -0.036 -32.360 1.00 66.50 174 ILE A O 1
ATOM 1436 N N . GLU A 1 175 ? 21.317 1.131 -31.409 1.00 69.25 175 GLU A N 1
ATOM 1437 C CA . GLU A 1 175 ? 21.168 2.087 -32.515 1.00 69.25 175 GLU A CA 1
ATOM 1438 C C . GLU A 1 175 ? 22.295 3.134 -32.568 1.00 69.25 175 GLU A C 1
ATOM 1440 O O . GLU A 1 175 ? 22.635 3.611 -33.650 1.00 69.25 175 GLU A O 1
ATOM 1445 N N . SER A 1 176 ? 22.896 3.484 -31.423 1.00 62.00 176 SER A N 1
ATOM 1446 C CA . SER A 1 176 ? 23.924 4.536 -31.317 1.00 62.00 176 SER A CA 1
ATOM 1447 C C . SER A 1 176 ? 25.360 3.999 -31.264 1.00 62.00 176 SER A C 1
ATOM 1449 O O . SER A 1 176 ? 26.282 4.778 -31.023 1.00 62.00 176 SER A O 1
ATOM 1451 N N . GLY A 1 177 ? 25.568 2.689 -31.433 1.00 59.06 177 GLY A N 1
ATOM 1452 C CA . GLY A 1 177 ? 26.900 2.073 -31.446 1.00 59.06 177 GLY A CA 1
ATOM 1453 C C . GLY A 1 177 ? 27.675 2.201 -30.126 1.00 59.06 177 GLY A C 1
ATOM 1454 O O . GLY A 1 177 ? 28.878 2.439 -30.149 1.00 59.06 177 GLY A O 1
ATOM 1455 N N . GLY A 1 178 ? 26.999 2.090 -28.974 1.00 60.41 178 GLY A N 1
ATOM 1456 C CA . GLY A 1 178 ? 27.675 1.985 -27.668 1.00 60.41 178 GLY A CA 1
ATOM 1457 C C . GLY A 1 178 ? 27.919 3.288 -26.888 1.00 60.41 178 GLY A C 1
ATOM 1458 O O . GLY A 1 178 ? 28.613 3.271 -25.876 1.00 60.41 178 GLY A O 1
ATOM 1459 N N . SER A 1 179 ? 27.342 4.424 -27.299 1.00 59.09 179 SER A N 1
ATOM 1460 C CA . SER A 1 179 ? 27.527 5.713 -26.596 1.00 59.09 179 SER A CA 1
ATOM 1461 C C . SER A 1 179 ? 26.724 5.867 -25.288 1.00 59.09 179 SER A C 1
ATOM 1463 O O . SER A 1 179 ? 26.938 6.838 -24.556 1.00 59.09 179 SER A O 1
ATOM 1465 N N . ASP A 1 180 ? 25.771 4.979 -24.997 1.00 67.00 180 ASP A N 1
ATOM 1466 C CA . ASP A 1 180 ? 24.916 5.076 -23.805 1.00 67.00 180 ASP A CA 1
ATOM 1467 C C . ASP A 1 180 ? 25.587 4.396 -22.585 1.00 67.00 180 ASP A C 1
ATOM 1469 O O . ASP A 1 180 ? 26.222 3.353 -22.734 1.00 67.00 180 ASP A O 1
ATOM 1473 N N . PRO A 1 181 ? 25.452 4.945 -21.361 1.00 61.22 181 PRO A N 1
ATOM 1474 C CA . PRO A 1 181 ? 25.969 4.357 -20.118 1.00 61.22 181 PRO A CA 1
ATOM 1475 C C . PRO A 1 181 ? 25.649 2.874 -19.868 1.00 61.22 181 PRO A C 1
ATOM 1477 O O . PRO A 1 181 ? 26.340 2.237 -19.072 1.00 61.22 181 PRO A O 1
ATOM 1480 N N . VAL A 1 182 ? 24.586 2.340 -20.480 1.00 62.56 182 VAL A N 1
ATOM 1481 C CA . VAL A 1 182 ? 24.148 0.936 -20.351 1.00 62.56 182 VAL A CA 1
ATOM 1482 C C . VAL A 1 182 ? 24.795 0.033 -21.422 1.00 62.56 182 VAL A C 1
ATOM 1484 O O . VAL A 1 182 ? 24.633 -1.183 -21.376 1.00 62.56 182 VAL A O 1
ATOM 1487 N N . ALA A 1 183 ? 25.587 0.595 -22.343 1.00 61.00 183 ALA A N 1
ATOM 1488 C CA . ALA A 1 183 ? 26.228 -0.127 -23.444 1.00 61.00 183 ALA A CA 1
ATOM 1489 C C . ALA A 1 183 ? 27.017 -1.384 -23.062 1.00 61.00 183 ALA A C 1
ATOM 1491 O O . ALA A 1 183 ? 26.875 -2.390 -23.755 1.00 61.00 183 ALA A O 1
ATOM 1492 N N . PRO A 1 184 ? 27.758 -1.399 -21.939 1.00 61.25 184 PRO A N 1
ATOM 1493 C CA . PRO A 1 184 ? 28.511 -2.584 -21.542 1.00 61.25 184 PRO A CA 1
ATOM 1494 C C . PRO A 1 184 ? 27.662 -3.822 -21.206 1.00 61.25 184 PRO A C 1
ATOM 1496 O O . PRO A 1 184 ? 28.220 -4.889 -20.989 1.00 61.25 184 PRO A O 1
ATOM 1499 N N . PHE A 1 185 ? 26.333 -3.692 -21.101 1.00 61.25 185 PHE A N 1
ATOM 1500 C CA . PHE A 1 185 ? 25.427 -4.826 -20.887 1.00 61.25 185 PHE A CA 1
ATOM 1501 C C . PHE A 1 185 ? 24.875 -5.428 -22.189 1.00 61.25 185 PHE A C 1
ATOM 1503 O O . PHE A 1 185 ? 24.147 -6.414 -22.114 1.00 61.25 185 PHE A O 1
ATOM 1510 N N . ALA A 1 186 ? 25.143 -4.816 -23.349 1.00 56.12 186 ALA A N 1
ATOM 1511 C CA . ALA A 1 186 ? 24.568 -5.213 -24.638 1.00 56.12 186 ALA A CA 1
ATOM 1512 C C . ALA A 1 186 ? 25.527 -5.996 -25.542 1.00 56.12 186 ALA A C 1
ATOM 1514 O O . ALA A 1 186 ? 25.055 -6.720 -26.414 1.00 56.12 186 ALA A O 1
ATOM 1515 N N . ASP A 1 187 ? 26.840 -5.848 -25.353 1.00 56.06 187 ASP A N 1
ATOM 1516 C CA . ASP A 1 187 ? 27.835 -6.559 -26.157 1.00 56.06 187 ASP A CA 1
ATOM 1517 C C . ASP A 1 187 ? 28.075 -7.964 -25.595 1.00 56.06 187 ASP A C 1
ATOM 1519 O O . ASP A 1 187 ? 28.677 -8.123 -24.528 1.00 56.06 187 ASP A O 1
ATOM 1523 N N . ASP A 1 188 ? 27.646 -8.970 -26.357 1.00 52.16 188 ASP A N 1
ATOM 1524 C CA . ASP A 1 188 ? 27.918 -10.400 -26.132 1.00 52.16 188 ASP A CA 1
ATOM 1525 C C . ASP A 1 188 ? 29.433 -10.707 -26.231 1.00 52.16 188 ASP A C 1
ATOM 1527 O O . ASP A 1 188 ? 29.940 -11.639 -25.607 1.00 52.16 188 ASP A O 1
ATOM 1531 N N . ASP A 1 189 ? 30.177 -9.856 -26.955 1.00 49.47 189 ASP A N 1
ATOM 1532 C CA . ASP A 1 189 ? 31.621 -9.969 -27.198 1.00 49.47 189 ASP A CA 1
ATOM 1533 C C . ASP A 1 189 ? 32.497 -9.188 -26.200 1.00 49.47 189 ASP A C 1
ATOM 1535 O O . ASP A 1 189 ? 33.722 -9.370 -26.196 1.00 49.47 189 ASP A O 1
ATOM 1539 N N . THR A 1 190 ? 31.924 -8.358 -25.308 1.00 50.88 190 THR A N 1
ATOM 1540 C CA . THR A 1 190 ? 32.707 -7.843 -24.171 1.00 50.88 190 THR A CA 1
ATOM 1541 C C . THR A 1 190 ? 32.993 -9.031 -23.274 1.00 50.88 190 THR A C 1
ATOM 1543 O O . THR A 1 190 ? 32.134 -9.472 -22.508 1.00 50.88 190 THR A O 1
ATOM 1546 N N . GLN A 1 191 ? 34.210 -9.569 -23.362 1.00 48.34 191 GLN A N 1
ATOM 1547 C CA . GLN A 1 191 ? 34.666 -10.592 -22.438 1.00 48.34 191 GLN A CA 1
ATOM 1548 C C . GLN A 1 191 ? 34.307 -10.126 -21.027 1.00 48.34 191 GLN A C 1
ATOM 1550 O O . GLN A 1 191 ? 34.716 -9.047 -20.601 1.00 48.34 191 GLN A O 1
ATOM 1555 N N . VAL A 1 192 ? 33.545 -10.936 -20.291 1.00 52.25 192 VAL A N 1
ATOM 1556 C CA . VAL A 1 192 ? 33.160 -10.683 -18.890 1.00 52.25 192 VAL A CA 1
ATOM 1557 C C . VAL A 1 192 ? 34.378 -10.251 -18.042 1.00 52.25 192 VAL A C 1
ATOM 1559 O O . VAL A 1 192 ? 34.239 -9.510 -17.069 1.00 52.25 192 VAL A O 1
ATOM 1562 N N . SER A 1 193 ? 35.583 -10.645 -18.473 1.00 48.56 193 SER A N 1
ATOM 1563 C CA . SER A 1 193 ? 36.889 -10.201 -17.979 1.00 48.56 193 SER A CA 1
ATOM 1564 C C . SER A 1 193 ? 37.157 -8.689 -18.122 1.00 48.56 193 SER A C 1
ATOM 1566 O O . SER A 1 193 ? 37.519 -8.057 -17.135 1.00 48.56 193 SER A O 1
ATOM 1568 N N . GLU A 1 194 ? 36.932 -8.066 -19.284 1.00 50.91 194 GLU A N 1
ATOM 1569 C CA . GLU A 1 194 ? 37.191 -6.629 -19.501 1.00 50.91 194 GLU A CA 1
ATOM 1570 C C . GLU A 1 194 ? 36.181 -5.734 -18.768 1.00 50.91 194 GLU A C 1
ATOM 1572 O O . GLU A 1 194 ? 36.558 -4.710 -18.195 1.00 50.91 194 GLU A O 1
ATOM 1577 N N . PHE A 1 195 ? 34.904 -6.133 -18.696 1.00 52.12 195 PHE A N 1
ATOM 1578 C CA . PHE A 1 195 ? 33.902 -5.414 -17.895 1.00 52.12 195 PHE A CA 1
ATOM 1579 C C . PHE A 1 195 ? 34.160 -5.543 -16.383 1.00 52.12 195 PHE A C 1
ATOM 1581 O O . PHE A 1 195 ? 33.919 -4.601 -15.619 1.00 52.12 195 PHE A O 1
ATOM 1588 N N . SER A 1 196 ? 34.678 -6.695 -15.941 1.00 54.41 196 SER A N 1
ATOM 1589 C CA . SER A 1 196 ? 35.112 -6.921 -14.557 1.00 54.41 196 SER A CA 1
ATOM 1590 C C . SER A 1 196 ? 36.305 -6.034 -14.175 1.00 54.41 196 SER A C 1
ATOM 1592 O O . SER A 1 196 ? 36.349 -5.511 -13.057 1.00 54.41 196 SER A O 1
ATOM 1594 N N . GLU A 1 197 ? 37.243 -5.821 -15.100 1.00 56.56 197 GLU A N 1
ATOM 1595 C CA . GLU A 1 197 ? 38.469 -5.047 -14.869 1.00 56.56 197 GLU A CA 1
ATOM 1596 C C . GLU A 1 197 ? 38.281 -3.532 -15.054 1.00 56.56 197 GLU A C 1
ATOM 1598 O O . GLU A 1 197 ? 38.910 -2.733 -14.350 1.00 56.56 197 GLU A O 1
ATOM 1603 N N . ASN A 1 198 ? 37.371 -3.097 -15.933 1.00 64.31 198 ASN A N 1
ATOM 1604 C CA . ASN A 1 198 ? 37.194 -1.680 -16.247 1.00 64.31 198 ASN A CA 1
ATOM 1605 C C . ASN A 1 198 ? 36.257 -0.967 -15.252 1.00 64.31 198 ASN A C 1
ATOM 1607 O O . ASN A 1 198 ? 35.070 -0.710 -15.485 1.00 64.31 198 ASN A O 1
ATOM 1611 N N . GLN A 1 199 ? 36.830 -0.621 -14.097 1.00 66.00 199 GLN A N 1
ATOM 1612 C CA . GLN A 1 199 ? 36.128 -0.039 -12.950 1.00 66.00 199 GLN A CA 1
ATOM 1613 C C . GLN A 1 199 ? 35.364 1.263 -13.273 1.00 66.00 199 GLN A C 1
ATOM 1615 O O . GLN A 1 199 ? 34.385 1.586 -12.595 1.00 66.00 199 GLN A O 1
ATOM 1620 N N . SER A 1 200 ? 35.793 2.023 -14.285 1.00 67.88 200 SER A N 1
ATOM 1621 C CA . SER A 1 200 ? 35.156 3.281 -14.697 1.00 67.88 200 SER A CA 1
ATOM 1622 C C . SER A 1 200 ? 33.822 3.039 -15.417 1.00 67.88 200 SER A C 1
ATOM 1624 O O . SER A 1 200 ? 32.810 3.622 -15.025 1.00 67.88 200 SER A O 1
ATOM 1626 N N . LEU A 1 201 ? 33.790 2.112 -16.381 1.00 66.31 201 LEU A N 1
ATOM 1627 C CA . LEU A 1 201 ? 32.587 1.716 -17.121 1.00 66.31 201 LEU A CA 1
ATOM 1628 C C . LEU A 1 201 ? 31.541 1.103 -16.190 1.00 66.31 201 LEU A C 1
ATOM 1630 O O . LEU A 1 201 ? 30.382 1.518 -16.200 1.00 66.31 201 LEU A O 1
ATOM 1634 N N . ARG A 1 202 ? 31.965 0.210 -15.287 1.00 67.12 202 ARG A N 1
ATOM 1635 C CA . ARG A 1 202 ? 31.076 -0.376 -14.274 1.00 67.12 202 ARG A CA 1
ATOM 1636 C C . ARG A 1 202 ? 30.445 0.688 -13.374 1.00 67.12 202 ARG A C 1
ATOM 1638 O O . ARG A 1 202 ? 29.262 0.600 -13.054 1.00 67.12 202 ARG A O 1
ATOM 1645 N N . ARG A 1 203 ? 31.206 1.711 -12.965 1.00 71.75 203 ARG A N 1
ATOM 1646 C CA . ARG A 1 203 ? 30.674 2.821 -12.153 1.00 71.75 203 ARG A CA 1
ATOM 1647 C C . ARG A 1 203 ? 29.647 3.651 -12.919 1.00 71.75 203 ARG A C 1
ATOM 1649 O O . ARG A 1 203 ? 28.639 4.024 -12.327 1.00 71.75 203 ARG A O 1
ATOM 1656 N N . VAL A 1 204 ? 29.881 3.929 -14.200 1.00 73.81 204 VAL A N 1
ATOM 1657 C CA . VAL A 1 204 ? 28.956 4.697 -15.053 1.00 73.81 204 VAL A CA 1
ATOM 1658 C C . VAL A 1 204 ? 27.650 3.929 -15.275 1.00 73.81 204 VAL A C 1
ATOM 1660 O O . VAL A 1 204 ? 26.571 4.476 -15.045 1.00 73.81 204 VAL A O 1
ATOM 1663 N N . ALA A 1 205 ? 27.749 2.642 -15.597 1.00 70.19 205 ALA A N 1
ATOM 1664 C CA . ALA A 1 205 ? 26.620 1.739 -15.780 1.00 70.19 205 ALA A CA 1
ATOM 1665 C C . ALA A 1 205 ? 25.783 1.572 -14.495 1.00 70.19 205 ALA A C 1
ATOM 1667 O O . ALA A 1 205 ? 24.564 1.767 -14.495 1.00 70.19 205 ALA A O 1
ATOM 1668 N N . LEU A 1 206 ? 26.439 1.305 -13.357 1.00 75.12 206 LEU A N 1
ATOM 1669 C CA . LEU A 1 206 ? 25.768 1.217 -12.055 1.00 75.12 206 LEU A CA 1
ATOM 1670 C C . LEU A 1 206 ? 25.146 2.548 -11.636 1.00 75.12 206 LEU A C 1
ATOM 1672 O O . LEU A 1 206 ? 24.082 2.552 -11.021 1.00 75.12 206 LEU A O 1
ATOM 1676 N N . LYS A 1 207 ? 25.780 3.683 -11.949 1.00 80.00 207 LYS A N 1
ATOM 1677 C CA . LYS A 1 207 ? 25.202 5.003 -11.682 1.00 80.00 207 LYS A CA 1
ATOM 1678 C C . LYS A 1 207 ? 23.921 5.207 -12.490 1.00 80.00 207 LYS A C 1
ATOM 1680 O O . LYS A 1 207 ? 22.912 5.578 -11.906 1.00 80.00 207 LYS A O 1
ATOM 1685 N N . ALA A 1 208 ? 23.926 4.877 -13.780 1.00 75.25 208 ALA A N 1
ATOM 1686 C CA . ALA A 1 208 ? 22.755 5.013 -14.643 1.00 75.25 208 ALA A CA 1
ATOM 1687 C C . ALA A 1 208 ? 21.566 4.149 -14.181 1.00 75.25 208 ALA A C 1
ATOM 1689 O O . ALA A 1 208 ? 20.423 4.616 -14.216 1.00 75.25 208 ALA A O 1
ATOM 1690 N N . ILE A 1 209 ? 21.826 2.919 -13.720 1.00 79.25 209 ILE A N 1
ATOM 1691 C CA . ILE A 1 209 ? 20.799 2.050 -13.126 1.00 79.25 209 ILE A CA 1
ATOM 1692 C C . ILE A 1 209 ? 20.333 2.618 -11.781 1.00 79.25 209 ILE A C 1
ATOM 1694 O O . ILE A 1 209 ? 19.135 2.731 -11.547 1.00 79.25 209 ILE A O 1
ATOM 1698 N N . ASN A 1 210 ? 21.248 3.037 -10.905 1.00 83.38 210 ASN A N 1
ATOM 1699 C CA . ASN A 1 210 ? 20.870 3.639 -9.625 1.00 83.38 210 ASN A CA 1
ATOM 1700 C C . ASN A 1 210 ? 20.009 4.894 -9.809 1.00 83.38 210 ASN A C 1
ATOM 1702 O O . ASN A 1 210 ? 19.049 5.086 -9.067 1.00 83.38 210 ASN A O 1
ATOM 1706 N N . ASP A 1 211 ? 20.313 5.724 -10.803 1.00 84.25 211 ASP A N 1
ATOM 1707 C CA . ASP A 1 211 ? 19.538 6.925 -11.100 1.00 84.25 211 ASP A CA 1
ATOM 1708 C C . ASP A 1 211 ? 18.124 6.563 -11.599 1.00 84.25 211 ASP A C 1
ATOM 1710 O O . ASP A 1 211 ? 17.149 7.135 -11.116 1.00 84.25 211 ASP A O 1
ATOM 1714 N N . LEU A 1 212 ? 17.974 5.507 -12.415 1.00 82.69 212 LEU A N 1
ATOM 1715 C CA . LEU A 1 212 ? 16.658 4.964 -12.794 1.00 82.69 212 LEU A CA 1
ATOM 1716 C C . LEU A 1 212 ? 15.833 4.519 -11.570 1.00 82.69 212 LEU A C 1
ATOM 1718 O O . LEU A 1 212 ? 14.622 4.756 -11.500 1.00 82.69 212 LEU A O 1
ATOM 1722 N N . PHE A 1 213 ? 16.476 3.875 -10.593 1.00 83.75 213 PHE A N 1
ATOM 1723 C CA . PHE A 1 213 ? 15.810 3.435 -9.365 1.00 83.75 213 PHE A CA 1
ATOM 1724 C C . PHE A 1 213 ? 15.439 4.608 -8.453 1.00 83.75 213 PHE A C 1
ATOM 1726 O O . PHE A 1 213 ? 14.360 4.568 -7.860 1.00 83.75 213 PHE A O 1
ATOM 1733 N N . LYS A 1 214 ? 16.277 5.651 -8.382 1.00 83.12 214 LYS A N 1
ATOM 1734 C CA . LYS A 1 214 ? 16.006 6.881 -7.619 1.00 83.12 214 LYS A CA 1
ATOM 1735 C C . LYS A 1 214 ? 14.835 7.674 -8.190 1.00 83.12 214 LYS A C 1
ATOM 1737 O O . LYS A 1 214 ? 13.955 8.067 -7.437 1.00 83.12 214 LYS A O 1
ATOM 1742 N N . GLU A 1 215 ? 14.780 7.857 -9.508 1.00 75.38 215 GLU A N 1
ATOM 1743 C CA . GLU A 1 215 ? 13.696 8.592 -10.187 1.00 75.38 215 GLU A CA 1
ATOM 1744 C C . GLU A 1 215 ? 12.314 7.956 -9.988 1.00 75.38 215 GLU A C 1
ATOM 1746 O O . GLU A 1 215 ? 11.283 8.604 -10.139 1.00 75.38 215 GLU A O 1
ATOM 1751 N N . THR A 1 216 ? 12.291 6.667 -9.661 1.00 76.06 216 THR A N 1
ATOM 1752 C CA . THR A 1 216 ? 11.076 5.869 -9.481 1.00 76.06 216 THR A CA 1
ATOM 1753 C C . THR A 1 216 ? 10.910 5.398 -8.032 1.00 76.06 216 THR A C 1
ATOM 1755 O O . THR A 1 216 ? 10.137 4.480 -7.751 1.00 76.06 216 THR A O 1
ATOM 1758 N N . ALA A 1 217 ? 11.658 5.981 -7.090 1.00 79.56 217 ALA A N 1
ATOM 1759 C CA . ALA A 1 217 ? 11.575 5.669 -5.669 1.00 79.56 217 ALA A CA 1
ATOM 1760 C C . ALA A 1 217 ? 10.389 6.408 -5.031 1.00 79.56 217 ALA A C 1
ATOM 1762 O O . ALA A 1 217 ? 10.549 7.447 -4.404 1.00 79.56 217 ALA A O 1
ATOM 1763 N N . TYR A 1 218 ? 9.180 5.875 -5.220 1.00 80.06 218 TYR A N 1
ATOM 1764 C CA . TYR A 1 218 ? 7.962 6.457 -4.639 1.00 80.06 218 TYR A CA 1
ATOM 1765 C C . TYR A 1 218 ? 7.822 6.188 -3.135 1.00 80.06 218 TYR A C 1
ATOM 1767 O O . TYR A 1 218 ? 7.169 6.944 -2.431 1.00 80.06 218 TYR A O 1
ATOM 1775 N N . PHE A 1 219 ? 8.429 5.104 -2.652 1.00 83.06 219 PHE A N 1
ATOM 1776 C CA . PHE A 1 219 ? 8.276 4.606 -1.288 1.00 83.06 219 PHE A CA 1
ATOM 1777 C C . PHE A 1 219 ? 9.536 4.904 -0.479 1.00 83.06 219 PHE A C 1
ATOM 1779 O O . PHE A 1 219 ? 10.624 4.476 -0.878 1.00 83.06 219 PHE A O 1
ATOM 1786 N N . GLY A 1 220 ? 9.390 5.619 0.636 1.00 80.81 220 GLY A N 1
ATOM 1787 C CA . GLY A 1 220 ? 10.470 5.877 1.579 1.00 80.81 220 GLY A CA 1
ATOM 1788 C C . GLY A 1 220 ? 10.577 4.819 2.679 1.00 80.81 220 GLY A C 1
ATOM 1789 O O . GLY A 1 220 ? 9.949 3.758 2.642 1.00 80.81 220 GLY A O 1
ATOM 1790 N N . LYS A 1 221 ? 11.407 5.117 3.682 1.00 85.06 221 LYS A N 1
ATOM 1791 C CA . LYS A 1 221 ? 11.657 4.228 4.827 1.00 85.06 221 LYS A CA 1
ATOM 1792 C C . LYS A 1 221 ? 10.399 4.031 5.677 1.00 85.06 221 LYS A C 1
ATOM 1794 O O . LYS A 1 221 ? 10.157 2.936 6.168 1.00 85.06 221 LYS A O 1
ATOM 1799 N N . GLU A 1 222 ? 9.585 5.071 5.795 1.00 87.44 222 GLU A N 1
ATOM 1800 C CA . GLU A 1 222 ? 8.316 5.072 6.515 1.00 87.44 222 GLU A CA 1
ATOM 1801 C C . GLU A 1 222 ? 7.357 3.986 6.021 1.00 87.44 222 GLU A C 1
ATOM 1803 O O . GLU A 1 222 ? 6.648 3.382 6.819 1.00 87.44 222 GLU A O 1
ATOM 1808 N N . PHE A 1 223 ? 7.385 3.675 4.723 1.00 91.06 223 PHE A N 1
ATOM 1809 C CA . PHE A 1 223 ? 6.564 2.612 4.160 1.00 91.06 223 PHE A CA 1
ATOM 1810 C C . PHE A 1 223 ? 6.996 1.226 4.658 1.00 91.06 223 PHE A C 1
ATOM 1812 O O . PHE A 1 223 ? 6.151 0.384 4.951 1.00 91.06 223 PHE A O 1
ATOM 1819 N N . VAL A 1 224 ? 8.304 0.994 4.810 1.00 93.38 224 VAL A N 1
ATOM 1820 C CA . VAL A 1 224 ? 8.832 -0.261 5.368 1.00 93.38 224 VAL A CA 1
ATOM 1821 C C . VAL A 1 224 ? 8.404 -0.418 6.823 1.00 93.38 224 VAL A C 1
ATOM 1823 O O . VAL A 1 224 ? 7.954 -1.495 7.203 1.00 93.38 224 VAL A O 1
ATOM 1826 N N . ASP A 1 225 ? 8.485 0.654 7.613 1.00 94.38 225 ASP A N 1
ATOM 1827 C CA . ASP A 1 225 ? 8.054 0.635 9.014 1.00 94.38 225 ASP A CA 1
ATOM 1828 C C . ASP A 1 225 ? 6.556 0.290 9.126 1.00 94.38 225 ASP A C 1
ATOM 1830 O O . ASP A 1 225 ? 6.176 -0.537 9.954 1.00 94.38 225 ASP A O 1
ATOM 1834 N N . ILE A 1 226 ? 5.717 0.846 8.240 1.00 95.12 226 ILE A N 1
ATOM 1835 C CA . ILE A 1 226 ? 4.285 0.518 8.144 1.00 95.12 226 ILE A CA 1
ATOM 1836 C C . ILE A 1 226 ? 4.070 -0.964 7.788 1.00 95.12 226 ILE A C 1
ATOM 1838 O O . ILE A 1 226 ? 3.236 -1.634 8.392 1.00 95.12 226 ILE A O 1
ATOM 1842 N N . LEU A 1 227 ? 4.812 -1.510 6.820 1.00 95.81 227 LEU A N 1
ATOM 1843 C CA . LEU A 1 227 ? 4.673 -2.921 6.442 1.00 95.81 227 LEU A CA 1
ATOM 1844 C C . LEU A 1 227 ? 5.140 -3.885 7.537 1.00 95.81 227 LEU A C 1
ATOM 1846 O O . LEU A 1 227 ? 4.504 -4.916 7.748 1.00 95.81 227 LEU A O 1
ATOM 1850 N N . LEU A 1 228 ? 6.221 -3.556 8.245 1.00 95.88 228 LEU A N 1
ATOM 1851 C CA . LEU A 1 228 ? 6.682 -4.334 9.397 1.00 95.88 228 LEU A CA 1
ATOM 1852 C C . LEU A 1 228 ? 5.650 -4.320 10.525 1.00 95.88 228 LEU A C 1
ATOM 1854 O O . LEU A 1 228 ? 5.432 -5.338 11.179 1.00 95.88 228 LEU A O 1
ATOM 1858 N N . ASP A 1 229 ? 4.982 -3.187 10.719 1.00 95.38 229 ASP A N 1
ATOM 1859 C CA . ASP A 1 229 ? 3.907 -3.055 11.688 1.00 95.38 229 ASP A CA 1
ATOM 1860 C C . ASP A 1 229 ? 2.713 -3.978 11.376 1.00 95.38 229 ASP A C 1
ATOM 1862 O O . ASP A 1 229 ? 2.170 -4.615 12.282 1.00 95.38 229 ASP A O 1
ATOM 1866 N N . PHE A 1 230 ? 2.373 -4.158 10.094 1.00 96.31 230 PHE A N 1
ATOM 1867 C CA . PHE A 1 230 ? 1.321 -5.089 9.669 1.00 96.31 230 PHE A CA 1
ATOM 1868 C C . PHE A 1 230 ? 1.596 -6.558 10.012 1.00 96.31 230 PHE A C 1
ATOM 1870 O O . PHE A 1 230 ? 0.649 -7.336 10.130 1.00 96.31 230 PHE A O 1
ATOM 1877 N N . LEU A 1 231 ? 2.857 -6.950 10.216 1.00 96.19 231 LEU A N 1
ATOM 1878 C CA . LEU A 1 231 ? 3.215 -8.329 10.571 1.00 96.19 231 LEU A CA 1
ATOM 1879 C C . LEU A 1 231 ? 2.756 -8.727 11.982 1.00 96.19 231 LEU A C 1
ATOM 1881 O O . LEU A 1 231 ? 2.759 -9.910 12.311 1.00 96.19 231 LEU A O 1
ATOM 1885 N N . GLN A 1 232 ? 2.362 -7.757 12.812 1.00 95.88 232 GLN A N 1
ATOM 1886 C CA . GLN A 1 232 ? 1.854 -8.001 14.163 1.00 95.88 232 GLN A CA 1
ATOM 1887 C C . GLN A 1 232 ? 0.357 -8.347 14.191 1.00 95.88 232 GLN A C 1
ATOM 1889 O O . GLN A 1 232 ? -0.131 -8.809 15.220 1.00 95.88 232 GLN A O 1
ATOM 1894 N N . TYR A 1 233 ? -0.381 -8.126 13.095 1.00 95.69 233 TYR A N 1
ATOM 1895 C CA . TYR A 1 233 ? -1.819 -8.402 13.027 1.00 95.69 233 TYR A CA 1
ATOM 1896 C C . TYR A 1 233 ? -2.118 -9.908 13.084 1.00 95.69 233 TYR A C 1
ATOM 1898 O O . TYR A 1 233 ? -1.447 -10.718 12.451 1.00 95.69 233 TYR A O 1
ATOM 1906 N N . GLU A 1 234 ? -3.196 -10.287 13.773 1.00 95.12 234 GLU A N 1
ATOM 1907 C CA . GLU A 1 234 ? -3.659 -11.684 13.832 1.00 95.12 234 GLU A CA 1
ATOM 1908 C C . GLU A 1 234 ? -4.289 -12.166 12.509 1.00 95.12 234 GLU A C 1
ATOM 1910 O O . GLU A 1 234 ? -4.450 -13.366 12.272 1.00 95.12 234 GLU A O 1
ATOM 1915 N N . GLN A 1 235 ? -4.693 -11.245 11.630 1.00 93.38 235 GLN A N 1
ATOM 1916 C CA . GLN A 1 235 ? -5.314 -11.565 10.348 1.00 93.38 235 GLN A CA 1
ATOM 1917 C C . GLN A 1 235 ? -4.260 -12.003 9.322 1.00 93.38 235 GLN A C 1
ATOM 1919 O O . GLN A 1 235 ? -3.591 -11.175 8.708 1.00 93.38 235 GLN A O 1
ATOM 1924 N N . GLU A 1 236 ? -4.208 -13.307 9.042 1.00 94.12 236 GLU A N 1
ATOM 1925 C CA . GLU A 1 236 ? -3.257 -13.927 8.102 1.00 94.12 236 GLU A CA 1
ATOM 1926 C C . GLU A 1 236 ? -3.145 -13.189 6.759 1.00 94.12 236 GLU A C 1
ATOM 1928 O O . GLU A 1 236 ? -2.048 -12.880 6.312 1.00 94.12 236 GLU A O 1
ATOM 1933 N N . LYS A 1 237 ? -4.273 -12.813 6.141 1.00 94.69 237 LYS A N 1
ATOM 1934 C CA . LYS A 1 237 ? -4.276 -12.118 4.840 1.00 94.69 237 LYS A CA 1
ATOM 1935 C C . LYS A 1 237 ? -3.529 -10.781 4.860 1.00 94.69 237 LYS A C 1
ATOM 1937 O O . LYS A 1 237 ? -2.947 -10.407 3.849 1.00 94.69 237 LYS A O 1
ATOM 1942 N N . VAL A 1 238 ? -3.569 -10.061 5.982 1.00 95.50 238 VAL A N 1
ATOM 1943 C CA . VAL A 1 238 ? -2.850 -8.789 6.158 1.00 95.50 238 VAL A CA 1
ATOM 1944 C C . VAL A 1 238 ? -1.353 -9.064 6.224 1.00 95.50 238 VAL A C 1
ATOM 1946 O O . VAL A 1 238 ? -0.586 -8.444 5.492 1.00 95.50 238 VAL A O 1
ATOM 1949 N N . VAL A 1 239 ? -0.959 -10.049 7.031 1.00 97.06 239 VAL A N 1
ATOM 1950 C CA . VAL A 1 239 ? 0.439 -10.455 7.210 1.00 97.06 239 VAL A CA 1
ATOM 1951 C C . VAL A 1 239 ? 1.043 -10.960 5.899 1.00 97.06 239 VAL A C 1
ATOM 1953 O O . VAL A 1 239 ? 2.123 -10.518 5.512 1.00 97.06 239 VAL A O 1
ATOM 1956 N N . THR A 1 240 ? 0.345 -11.846 5.181 1.00 96.81 240 THR A N 1
ATOM 1957 C CA . THR A 1 240 ? 0.815 -12.397 3.901 1.00 96.81 240 THR A CA 1
ATOM 1958 C C . THR A 1 240 ? 1.034 -11.301 2.863 1.00 96.81 240 THR A C 1
ATOM 1960 O O . THR A 1 240 ? 2.055 -11.301 2.180 1.00 96.81 240 THR A O 1
ATOM 1963 N N . GLU A 1 241 ? 0.100 -10.356 2.752 1.00 96.56 241 GLU A N 1
ATOM 1964 C CA . GLU A 1 241 ? 0.207 -9.254 1.794 1.00 96.56 241 GLU A CA 1
ATOM 1965 C C . GLU A 1 241 ? 1.337 -8.290 2.169 1.00 96.56 241 GLU A C 1
ATOM 1967 O O . GLU A 1 241 ? 2.131 -7.914 1.311 1.00 96.56 241 GLU A O 1
ATOM 1972 N N . ALA A 1 242 ? 1.477 -7.940 3.450 1.00 96.56 242 ALA A N 1
ATOM 1973 C CA . ALA A 1 242 ? 2.569 -7.089 3.912 1.00 96.56 242 ALA A CA 1
ATOM 1974 C C . ALA A 1 242 ? 3.940 -7.731 3.653 1.00 96.56 242 ALA A C 1
ATOM 1976 O O . ALA A 1 242 ? 4.854 -7.066 3.164 1.00 96.56 242 ALA A O 1
ATOM 1977 N N . LEU A 1 243 ? 4.071 -9.037 3.912 1.00 96.19 243 LEU A N 1
ATOM 1978 C CA . LEU A 1 243 ? 5.291 -9.785 3.620 1.00 96.19 243 LEU A CA 1
ATOM 1979 C C . LEU A 1 243 ? 5.588 -9.810 2.117 1.00 96.19 243 LEU A C 1
ATOM 1981 O O . LEU A 1 243 ? 6.725 -9.577 1.716 1.00 96.19 243 LEU A O 1
ATOM 1985 N N . PHE A 1 244 ? 4.569 -10.035 1.287 1.00 95.06 244 PHE A N 1
ATOM 1986 C CA . PHE A 1 244 ? 4.699 -9.997 -0.166 1.00 95.06 244 PHE A CA 1
ATOM 1987 C C . PHE A 1 244 ? 5.190 -8.630 -0.664 1.00 95.06 244 PHE A C 1
ATOM 1989 O O . PHE A 1 244 ? 6.142 -8.568 -1.445 1.00 95.06 244 PHE A O 1
ATOM 1996 N N . LEU A 1 245 ? 4.613 -7.533 -0.163 1.00 94.31 245 LEU A N 1
ATOM 1997 C CA . LEU A 1 245 ? 5.041 -6.175 -0.510 1.00 94.31 245 LEU A CA 1
ATOM 1998 C C . LEU A 1 245 ? 6.459 -5.859 -0.009 1.00 94.31 245 LEU A C 1
ATOM 2000 O O . LEU A 1 245 ? 7.221 -5.207 -0.723 1.00 94.31 245 LEU A O 1
ATOM 2004 N N . LEU A 1 246 ? 6.849 -6.348 1.175 1.00 94.19 246 LEU A N 1
ATOM 2005 C CA . LEU A 1 246 ? 8.229 -6.243 1.666 1.00 94.19 246 LEU A CA 1
ATOM 2006 C C . LEU A 1 246 ? 9.196 -6.980 0.741 1.00 94.19 246 LEU A C 1
ATOM 2008 O O . LEU A 1 246 ? 10.223 -6.418 0.359 1.00 94.19 246 LEU A O 1
ATOM 2012 N N . THR A 1 247 ? 8.863 -8.210 0.340 1.00 92.19 247 THR A N 1
ATOM 2013 C CA . THR A 1 247 ? 9.669 -8.966 -0.623 1.00 92.19 247 THR A CA 1
ATOM 2014 C C . THR A 1 247 ? 9.813 -8.181 -1.922 1.00 92.19 247 THR A C 1
ATOM 2016 O O . THR A 1 247 ? 10.944 -7.913 -2.308 1.00 92.19 247 THR A O 1
ATOM 2019 N N . GLN A 1 248 ? 8.711 -7.709 -2.519 1.00 89.94 248 GLN A N 1
ATOM 2020 C CA . GLN A 1 248 ? 8.744 -6.894 -3.743 1.00 89.94 248 GLN A CA 1
ATOM 2021 C C . GLN A 1 248 ? 9.559 -5.601 -3.596 1.00 89.94 248 GLN A C 1
ATOM 2023 O O . GLN A 1 248 ? 10.207 -5.146 -4.545 1.00 89.94 248 GLN A O 1
ATOM 2028 N N . TYR A 1 249 ? 9.518 -4.968 -2.422 1.00 89.75 249 TYR A N 1
ATOM 2029 C CA . TYR A 1 249 ? 10.286 -3.758 -2.157 1.00 89.75 249 TYR A CA 1
ATOM 2030 C C . TYR A 1 249 ? 11.796 -4.031 -2.238 1.00 89.75 249 TYR A C 1
ATOM 2032 O O . TYR A 1 249 ? 12.510 -3.269 -2.897 1.00 89.75 249 TYR A O 1
ATOM 2040 N N . TYR A 1 250 ? 12.268 -5.128 -1.633 1.00 88.44 250 TYR A N 1
ATOM 2041 C CA . TYR A 1 250 ? 13.688 -5.493 -1.591 1.00 88.44 250 TYR A CA 1
ATOM 2042 C C . TYR A 1 250 ? 14.180 -6.266 -2.828 1.00 88.44 250 TYR A C 1
ATOM 2044 O O . TYR A 1 250 ? 15.340 -6.108 -3.208 1.00 88.44 250 TYR A O 1
ATOM 2052 N N . SER A 1 251 ? 13.324 -7.043 -3.500 1.00 86.62 251 SER A N 1
ATOM 2053 C CA . SER A 1 251 ? 13.669 -7.807 -4.712 1.00 86.62 251 SER A CA 1
ATOM 2054 C C . SER A 1 251 ? 13.645 -6.973 -5.994 1.00 86.62 251 SER A C 1
ATOM 2056 O O . SER A 1 251 ? 14.019 -7.463 -7.055 1.00 86.62 251 SER A O 1
ATOM 2058 N N . ALA A 1 252 ? 13.264 -5.693 -5.920 1.00 82.38 252 ALA A N 1
ATOM 2059 C CA . ALA A 1 252 ? 13.008 -4.855 -7.091 1.00 82.38 252 ALA A CA 1
ATOM 2060 C C . ALA A 1 252 ? 14.170 -4.763 -8.100 1.00 82.38 252 ALA A C 1
ATOM 2062 O O . ALA A 1 252 ? 13.928 -4.519 -9.282 1.00 82.38 252 ALA A O 1
ATOM 2063 N N . PHE A 1 253 ? 15.421 -4.892 -7.645 1.00 79.56 253 PHE A N 1
ATOM 2064 C CA . PHE A 1 253 ? 16.590 -4.914 -8.529 1.00 79.56 253 PHE A CA 1
ATOM 2065 C C . PHE A 1 253 ? 16.704 -6.248 -9.267 1.00 79.56 253 PHE A C 1
ATOM 2067 O O . PHE A 1 253 ? 16.808 -6.265 -10.487 1.00 79.56 253 PHE A O 1
ATOM 2074 N N . GLU A 1 254 ? 16.627 -7.358 -8.535 1.00 80.31 254 GLU A N 1
ATOM 2075 C CA . GLU A 1 254 ? 16.697 -8.709 -9.093 1.00 80.31 254 GLU A CA 1
ATOM 2076 C C . GLU A 1 254 ? 15.532 -8.988 -10.051 1.00 80.31 254 GLU A C 1
ATOM 2078 O O . GLU A 1 254 ? 15.744 -9.504 -11.148 1.00 80.31 254 GLU A O 1
ATOM 2083 N N . ASP A 1 255 ? 14.322 -8.567 -9.678 1.00 81.25 255 ASP A N 1
ATOM 2084 C CA . ASP A 1 255 ? 13.120 -8.737 -10.493 1.00 81.25 255 ASP A CA 1
ATOM 2085 C C . ASP A 1 255 ? 13.223 -8.014 -11.835 1.00 81.25 255 ASP A C 1
ATOM 2087 O O . ASP A 1 255 ? 12.709 -8.520 -12.831 1.00 81.25 255 ASP A O 1
ATOM 2091 N N . LEU A 1 256 ? 13.892 -6.852 -11.881 1.00 80.38 256 LEU A N 1
ATOM 2092 C CA . LEU A 1 256 ? 14.134 -6.132 -13.132 1.00 80.38 256 LEU A CA 1
ATOM 2093 C C . LEU A 1 256 ? 14.972 -6.982 -14.084 1.00 80.38 256 LEU A C 1
ATOM 2095 O O . LEU A 1 256 ? 14.532 -7.236 -15.197 1.00 80.38 256 LEU A O 1
ATOM 2099 N N . PHE A 1 257 ? 16.137 -7.466 -13.649 1.00 77.94 257 PHE A N 1
ATOM 2100 C CA . PHE A 1 257 ? 17.023 -8.244 -14.521 1.00 77.94 257 PHE A CA 1
ATOM 2101 C C . PHE A 1 257 ? 16.431 -9.596 -14.904 1.00 77.94 257 PHE A C 1
ATOM 2103 O O . PHE A 1 257 ? 16.480 -9.961 -16.076 1.00 77.94 257 PHE A O 1
ATOM 2110 N N . ARG A 1 258 ? 15.825 -10.311 -13.949 1.00 80.38 258 ARG A N 1
ATOM 2111 C CA . ARG A 1 258 ? 15.195 -11.608 -14.216 1.00 80.38 258 ARG A CA 1
ATOM 2112 C C . ARG A 1 258 ? 14.119 -11.483 -15.294 1.00 80.38 258 ARG A C 1
ATOM 2114 O O . ARG A 1 258 ? 14.129 -12.229 -16.260 1.00 80.38 258 ARG A O 1
ATOM 2121 N N . LYS A 1 259 ? 13.244 -10.484 -15.173 1.00 76.88 259 LYS A N 1
ATOM 2122 C CA . LYS A 1 259 ? 12.155 -10.274 -16.133 1.00 76.88 259 LYS A CA 1
ATOM 2123 C C . LYS A 1 259 ? 12.594 -9.587 -17.421 1.00 76.88 259 LYS A C 1
ATOM 2125 O O . LYS A 1 259 ? 11.903 -9.735 -18.417 1.00 76.88 259 LYS A O 1
ATOM 2130 N N . CYS A 1 260 ? 13.710 -8.856 -17.430 1.00 70.31 260 CYS A N 1
ATOM 2131 C CA . CYS A 1 260 ? 14.327 -8.402 -18.678 1.00 70.31 260 CYS A CA 1
ATOM 2132 C C . CYS A 1 260 ? 14.770 -9.590 -19.540 1.00 70.31 260 CYS A C 1
ATOM 2134 O O . CYS A 1 260 ? 14.618 -9.523 -20.750 1.00 70.31 260 CYS A O 1
ATOM 2136 N N . ILE A 1 261 ? 15.294 -10.660 -18.929 1.00 69.50 261 ILE A N 1
ATOM 2137 C CA . ILE A 1 261 ? 15.678 -11.885 -19.651 1.00 69.50 261 ILE A CA 1
ATOM 2138 C C . ILE A 1 261 ? 14.439 -12.580 -20.235 1.00 69.50 261 ILE A C 1
ATOM 2140 O O . ILE A 1 261 ? 14.488 -13.090 -21.350 1.00 69.50 261 ILE A O 1
ATOM 2144 N N . ASP A 1 262 ? 13.325 -12.565 -19.499 1.00 69.44 262 ASP A N 1
ATOM 2145 C CA . ASP A 1 262 ? 12.061 -13.173 -19.932 1.00 69.44 262 ASP A CA 1
ATOM 2146 C C . ASP A 1 262 ? 11.260 -12.302 -20.924 1.00 69.44 262 ASP A C 1
ATOM 2148 O O . ASP A 1 262 ? 10.306 -12.787 -21.536 1.00 69.44 262 ASP A O 1
ATOM 2152 N N . ALA A 1 263 ? 11.595 -11.014 -21.064 1.00 59.59 263 ALA A N 1
ATOM 2153 C CA . ALA A 1 263 ? 10.915 -10.094 -21.971 1.00 59.59 263 ALA A CA 1
ATOM 2154 C C . ALA A 1 263 ? 11.348 -10.369 -23.422 1.00 59.59 263 ALA A C 1
ATOM 2156 O O . ALA A 1 263 ? 12.523 -10.227 -23.759 1.00 59.59 263 ALA A O 1
ATOM 2157 N N . GLN A 1 264 ? 10.383 -10.752 -24.267 1.00 46.00 264 GLN A N 1
ATOM 2158 C CA . GLN A 1 264 ? 10.560 -11.080 -25.690 1.00 46.00 264 GLN A CA 1
ATOM 2159 C C . GLN A 1 264 ? 9.892 -10.048 -26.603 1.00 46.00 264 GLN A C 1
ATOM 2161 O O . GLN A 1 264 ? 8.803 -9.527 -26.244 1.00 46.00 264 GLN A O 1
#

Organism: NCBI:txid2011161

Radius of gyration: 22.58 Å; Cα contacts (8 Å, |Δi|>4): 221; chains: 1; bounding box: 58×34×65 Å

Nearest PDB structures (foldseek):
  3qe6-assembly1_B  TM=1.646E-01  e=1.335E+00  Mus musculus
  1wa5-assembly1_C  TM=1.931E-01  e=5.888E+00  Saccharomyces cerevisiae